Protein AF-A0AAV7EEF0-F1 (afdb_monomer)

Mean predicted aligned error: 21.34 Å

Secondary structure (DSSP, 8-state):
-------------------HHHHHHHHHHHHHHHHHHHHHHHHHHHHHHHHHHHHHT-TTSSSTTT----TTTTTTTSSPPPS--S-----GGG-HHHHHHHGGG------------PPPTT--TT----SGGGGTT----TTS-S---TTSTTSPPS-TT---PPP-B-TTS-B-THHHHTTTS-TTS----SGGGTSPP-----TTHHHHHHHHHHHHHHHHHHHHHHHHHHHHHHHS-S-SPPPPPPP--EEE--SS--TTSGGG-S-EEE-

Structure (mmCIF, N/CA/C/O backbone):
data_AF-A0AAV7EEF0-F1
#
_entry.id   AF-A0AAV7EEF0-F1
#
loop_
_atom_site.group_PDB
_atom_site.id
_atom_site.type_symbol
_atom_site.label_atom_id
_atom_site.label_alt_id
_atom_site.label_comp_id
_atom_site.label_asym_id
_atom_site.label_entity_id
_atom_site.label_seq_id
_atom_site.pdbx_PDB_ins_code
_atom_site.Cartn_x
_atom_site.Cartn_y
_atom_site.Cartn_z
_atom_site.occupancy
_atom_site.B_iso_or_equiv
_atom_site.auth_seq_id
_atom_site.auth_comp_id
_atom_site.auth_asym_id
_atom_site.auth_atom_id
_atom_site.pdbx_PDB_model_num
ATOM 1 N N . MET A 1 1 ? -21.146 -67.879 18.584 1.00 39.66 1 MET A N 1
ATOM 2 C CA . MET A 1 1 ? -20.006 -67.564 19.486 1.00 39.66 1 MET A CA 1
ATOM 3 C C . MET A 1 1 ? -19.554 -66.137 19.203 1.00 39.66 1 MET A C 1
ATOM 5 O O . MET A 1 1 ? -19.565 -65.788 18.040 1.00 39.66 1 MET A O 1
ATOM 9 N N . ARG A 1 2 ? -19.101 -65.262 20.102 1.00 41.44 2 ARG A N 1
ATOM 10 C CA . ARG A 1 2 ? -19.202 -65.019 21.554 1.00 41.44 2 ARG A CA 1
ATOM 11 C C . ARG A 1 2 ? -18.462 -63.675 21.744 1.00 41.44 2 ARG A C 1
ATOM 13 O O . ARG A 1 2 ? -17.377 -63.532 21.198 1.00 41.44 2 ARG A O 1
ATOM 20 N N . GLY A 1 3 ? -19.007 -62.759 22.547 1.00 38.31 3 GLY A N 1
ATOM 21 C CA . GLY A 1 3 ? -18.322 -61.549 23.045 1.00 38.31 3 GLY A CA 1
ATOM 22 C C . GLY A 1 3 ? -18.774 -60.262 22.339 1.00 38.31 3 GLY A C 1
ATOM 23 O O . GLY A 1 3 ? -18.683 -60.177 21.129 1.00 38.31 3 GLY A O 1
ATOM 24 N N . GLY A 1 4 ? -19.311 -59.219 22.974 1.00 45.06 4 GLY A N 1
ATOM 25 C CA . GLY A 1 4 ? -19.383 -58.869 24.389 1.00 45.06 4 GLY A CA 1
ATOM 26 C C . GLY A 1 4 ? -18.512 -57.647 24.695 1.00 45.06 4 GLY A C 1
ATOM 27 O O . GLY A 1 4 ? -17.323 -57.808 24.930 1.00 45.06 4 GLY A O 1
ATOM 28 N N . GLY A 1 5 ? -19.126 -56.461 24.801 1.00 44.09 5 GLY A N 1
ATOM 29 C CA . GLY A 1 5 ? -18.723 -55.480 25.816 1.00 44.09 5 GLY A CA 1
ATOM 30 C C . GLY A 1 5 ? -18.261 -54.079 25.385 1.00 44.09 5 GLY A C 1
ATOM 31 O O . GLY A 1 5 ? -17.133 -53.891 24.954 1.00 44.09 5 GLY A O 1
ATOM 32 N N . ARG A 1 6 ? -19.091 -53.108 25.800 1.00 40.62 6 ARG A N 1
ATOM 33 C CA . ARG A 1 6 ? -18.754 -51.847 26.501 1.00 40.62 6 ARG A CA 1
ATOM 34 C C . ARG A 1 6 ? -18.335 -50.626 25.675 1.00 40.62 6 ARG A C 1
ATOM 36 O O . ARG A 1 6 ? -17.228 -50.513 25.167 1.00 40.62 6 ARG A O 1
ATOM 43 N N . GLY A 1 7 ? -19.226 -49.634 25.714 1.00 50.44 7 GLY A N 1
ATOM 44 C CA . GLY A 1 7 ? -18.934 -48.249 25.379 1.00 50.44 7 GLY A CA 1
ATOM 45 C C . GLY A 1 7 ? -17.961 -47.570 26.351 1.00 50.44 7 GLY A C 1
ATOM 46 O O . GLY A 1 7 ? -17.830 -47.939 27.518 1.00 50.44 7 GLY A O 1
ATOM 47 N N . ARG A 1 8 ? -17.305 -46.535 25.829 1.00 44.94 8 ARG A N 1
ATOM 48 C CA . ARG A 1 8 ? -16.575 -45.468 26.528 1.00 44.94 8 ARG A CA 1
ATOM 49 C C . ARG A 1 8 ? -16.895 -44.206 25.715 1.00 44.94 8 ARG A C 1
ATOM 51 O O . ARG A 1 8 ? -16.704 -44.212 24.509 1.00 44.94 8 ARG A O 1
ATOM 58 N N . GLY A 1 9 ? -17.551 -43.173 26.231 1.00 41.12 9 GLY A N 1
ATOM 59 C CA . GLY A 1 9 ? -17.256 -42.476 27.476 1.00 41.12 9 GLY A CA 1
ATOM 60 C C . GLY A 1 9 ? -16.484 -41.208 27.110 1.00 41.12 9 GLY A C 1
ATOM 61 O O . GLY A 1 9 ? -15.281 -41.269 26.889 1.00 41.12 9 GLY A O 1
ATOM 62 N N . ARG A 1 10 ? -17.206 -40.088 26.977 1.00 43.84 10 ARG A N 1
ATOM 63 C CA . ARG A 1 10 ? -16.681 -38.743 26.699 1.00 43.84 10 ARG A CA 1
ATOM 64 C C . ARG A 1 10 ? -15.613 -38.366 27.734 1.00 43.84 10 ARG A C 1
ATOM 66 O O . ARG A 1 10 ? -15.918 -38.282 28.920 1.00 43.84 10 ARG A O 1
ATOM 73 N N . GLY A 1 11 ? -14.392 -38.097 27.276 1.00 38.81 11 GLY A N 1
ATOM 74 C CA . GLY A 1 11 ? -13.338 -37.480 28.078 1.00 38.81 11 GLY A CA 1
ATOM 75 C C . GLY A 1 11 ? -13.619 -35.992 28.264 1.00 38.81 11 GLY A C 1
ATOM 76 O O . GLY A 1 11 ? -13.295 -35.177 27.406 1.00 38.81 11 GLY A O 1
ATOM 77 N N . ARG A 1 12 ? -14.261 -35.656 29.381 1.00 41.72 12 ARG A N 1
ATOM 78 C CA . ARG A 1 12 ? -14.294 -34.315 29.967 1.00 41.72 12 ARG A CA 1
ATOM 79 C C . ARG A 1 12 ? -12.870 -34.001 30.441 1.00 41.72 12 ARG A C 1
ATOM 81 O O . ARG A 1 12 ? -12.304 -34.797 31.184 1.00 41.72 12 ARG A O 1
ATOM 88 N N . ALA A 1 13 ? -12.283 -32.889 30.001 1.00 44.75 13 ALA A N 1
ATOM 89 C CA . ALA A 1 13 ? -11.038 -32.389 30.578 1.00 44.75 13 ALA A CA 1
ATOM 90 C C . ALA A 1 13 ? -11.326 -31.959 32.025 1.00 44.75 13 ALA A C 1
ATOM 92 O O . ALA A 1 13 ? -11.889 -30.894 32.273 1.00 44.75 13 ALA A O 1
ATOM 93 N N . GLU A 1 14 ? -11.033 -32.851 32.966 1.00 48.75 14 GLU A N 1
ATOM 94 C CA . GLU A 1 14 ? -11.004 -32.551 34.393 1.00 48.75 14 GLU A CA 1
ATOM 95 C C . GLU A 1 14 ? -9.880 -31.535 34.664 1.00 48.75 14 GLU A C 1
ATOM 97 O O . GLU A 1 14 ? -8.770 -31.709 34.149 1.00 48.75 14 GLU A O 1
ATOM 102 N N . PRO A 1 15 ? -10.117 -30.484 35.468 1.00 44.88 15 PRO A N 1
ATOM 103 C CA . PRO A 1 15 ? -9.041 -29.640 35.960 1.00 44.88 15 PRO A CA 1
ATOM 104 C C . PRO A 1 15 ? -8.148 -30.500 36.856 1.00 44.88 15 PRO A C 1
ATOM 106 O O . PRO A 1 15 ? -8.555 -30.929 37.938 1.00 44.88 15 PRO A O 1
ATOM 109 N N . VAL A 1 16 ? -6.934 -30.784 36.383 1.00 52.78 16 VAL A N 1
ATOM 110 C CA . VAL A 1 16 ? -5.920 -31.509 37.149 1.00 52.78 16 VAL A CA 1
ATOM 111 C C . VAL A 1 16 ? -5.741 -30.774 38.474 1.00 52.78 16 VAL A C 1
ATOM 113 O O . VAL A 1 16 ? -5.334 -29.613 38.515 1.00 52.78 16 VAL A O 1
ATOM 116 N N . ARG A 1 17 ? -6.112 -31.436 39.573 1.00 58.16 17 ARG A N 1
ATOM 117 C CA . ARG A 1 17 ? -5.871 -30.940 40.926 1.00 58.16 17 ARG A CA 1
ATOM 118 C C . ARG A 1 17 ? -4.363 -30.917 41.147 1.00 58.16 17 ARG A C 1
ATOM 120 O O . ARG A 1 17 ? -3.777 -31.917 41.544 1.00 58.16 17 ARG A O 1
ATOM 127 N N . GLU A 1 18 ? -3.743 -29.782 40.852 1.00 64.31 18 GLU A N 1
ATOM 128 C CA . GLU A 1 18 ? -2.367 -29.503 41.248 1.00 64.31 18 GLU A CA 1
ATOM 129 C C . GLU A 1 18 ? -2.239 -29.712 42.759 1.00 64.31 18 GLU A C 1
ATOM 131 O O . GLU A 1 18 ? -3.060 -29.220 43.545 1.00 64.31 18 GLU A O 1
ATOM 136 N N . SER A 1 19 ? -1.241 -30.499 43.156 1.00 74.69 19 SER A N 1
ATOM 137 C CA . SER A 1 19 ? -0.955 -30.791 44.555 1.00 74.69 19 SER A CA 1
ATOM 138 C C . SER A 1 19 ? -0.706 -29.485 45.315 1.00 74.69 19 SER A C 1
ATOM 140 O O . SER A 1 19 ? -0.129 -28.538 44.783 1.00 74.69 19 SER A O 1
ATOM 142 N N . ALA A 1 20 ? -1.114 -29.411 46.585 1.00 73.12 20 ALA A N 1
ATOM 143 C CA . ALA A 1 20 ? -0.886 -28.215 47.407 1.00 73.12 20 ALA A CA 1
ATOM 144 C C . ALA A 1 20 ? 0.597 -27.781 47.412 1.00 73.12 20 ALA A C 1
ATOM 146 O O . ALA A 1 20 ? 0.898 -26.593 47.472 1.00 73.12 20 ALA A O 1
ATOM 147 N N . LEU A 1 21 ? 1.510 -28.744 47.238 1.00 69.12 21 LEU A N 1
ATOM 148 C CA . LEU A 1 21 ? 2.944 -28.522 47.069 1.00 69.12 21 LEU A CA 1
ATOM 149 C C . LEU A 1 21 ? 3.308 -27.831 45.745 1.00 69.12 21 LEU A C 1
ATOM 151 O O . LEU A 1 21 ? 4.134 -26.928 45.761 1.00 69.12 21 LEU A O 1
ATOM 155 N N . THR A 1 22 ? 2.688 -28.179 44.611 1.00 70.12 22 THR A N 1
ATOM 156 C CA . THR A 1 22 ? 2.959 -27.497 43.324 1.00 70.12 22 THR A CA 1
ATOM 157 C C . THR A 1 22 ? 2.398 -26.078 43.299 1.00 70.12 22 THR A C 1
ATOM 159 O O . THR A 1 22 ? 3.051 -25.173 42.783 1.00 70.12 22 THR A O 1
ATOM 162 N N . ARG A 1 23 ? 1.250 -25.844 43.945 1.00 72.50 23 ARG A N 1
ATOM 163 C CA . ARG A 1 23 ? 0.704 -24.488 44.129 1.00 72.50 23 ARG A CA 1
ATOM 164 C C . ARG A 1 23 ? 1.581 -23.624 45.031 1.00 72.50 23 ARG A C 1
ATOM 166 O O . ARG A 1 23 ? 1.797 -22.457 44.724 1.00 72.50 23 ARG A O 1
ATOM 173 N N . LEU A 1 24 ? 2.115 -24.199 46.109 1.00 73.69 24 LEU A N 1
ATOM 174 C CA . LEU A 1 24 ? 3.021 -23.505 47.023 1.00 73.69 24 LEU A CA 1
ATOM 175 C C . LEU A 1 24 ? 4.357 -23.173 46.347 1.00 73.69 24 LEU A C 1
ATOM 177 O O . LEU A 1 24 ? 4.829 -22.047 46.447 1.00 73.69 24 LEU A O 1
ATOM 181 N N . VAL A 1 25 ? 4.920 -24.111 45.583 1.00 81.06 25 VAL A N 1
ATOM 182 C CA . VAL A 1 25 ? 6.153 -23.887 44.817 1.00 81.06 25 VAL A CA 1
ATOM 183 C C . VAL A 1 25 ? 5.954 -22.803 43.750 1.00 81.06 25 VAL A C 1
ATOM 185 O O . VAL A 1 25 ? 6.766 -21.884 43.666 1.00 81.06 25 VAL A O 1
ATOM 188 N N . ASN A 1 26 ? 4.849 -22.824 42.999 1.00 74.38 26 ASN A N 1
ATOM 189 C CA . ASN A 1 26 ? 4.546 -21.779 42.011 1.00 74.38 26 ASN A CA 1
ATOM 190 C C . ASN A 1 26 ? 4.278 -20.406 42.651 1.00 74.38 26 ASN A C 1
ATOM 192 O O . ASN A 1 26 ? 4.662 -19.387 42.079 1.00 74.38 26 ASN A O 1
ATOM 196 N N . ALA A 1 27 ? 3.677 -20.357 43.843 1.00 77.44 27 ALA A N 1
ATOM 197 C CA . ALA A 1 27 ? 3.496 -19.114 44.592 1.00 77.44 27 ALA A CA 1
ATOM 198 C C . ALA A 1 27 ? 4.835 -18.532 45.075 1.00 77.44 27 ALA A C 1
ATOM 200 O O . ALA A 1 27 ? 5.044 -17.325 44.981 1.00 77.44 27 ALA A O 1
ATOM 201 N N . VAL A 1 28 ? 5.768 -19.381 45.519 1.00 77.06 28 VAL A N 1
ATOM 202 C CA . VAL A 1 28 ? 7.129 -18.960 45.892 1.00 77.06 28 VAL A CA 1
ATOM 203 C C . VAL A 1 28 ? 7.900 -18.460 44.667 1.00 77.06 28 VAL A C 1
ATOM 205 O O . VAL A 1 28 ? 8.497 -17.390 44.730 1.00 77.06 28 VAL A O 1
ATOM 208 N N . PHE A 1 29 ? 7.832 -19.156 43.526 1.00 74.44 29 PHE A N 1
ATOM 209 C CA . PHE A 1 29 ? 8.437 -18.671 42.278 1.00 74.44 29 PHE A CA 1
ATOM 210 C C . PHE A 1 29 ? 7.824 -17.349 41.799 1.00 74.44 29 PHE A C 1
ATOM 212 O O . PHE A 1 29 ? 8.555 -16.471 41.343 1.00 74.44 29 PHE A O 1
ATOM 219 N N . GLY A 1 30 ? 6.507 -17.177 41.936 1.00 72.69 30 GLY A N 1
ATOM 220 C CA . GLY A 1 30 ? 5.818 -15.922 41.637 1.00 72.69 30 GLY A CA 1
ATOM 221 C C . GLY A 1 30 ? 6.249 -14.780 42.558 1.00 72.69 30 GLY A C 1
ATOM 222 O O . GLY A 1 30 ? 6.484 -13.676 42.082 1.00 72.69 30 GLY A O 1
ATOM 223 N N . PHE A 1 31 ? 6.426 -15.054 43.852 1.00 72.56 31 PHE A N 1
ATOM 224 C CA . PHE A 1 31 ? 6.911 -14.080 44.830 1.00 72.56 31 PHE A CA 1
ATOM 225 C C . PHE A 1 31 ? 8.367 -13.674 44.571 1.00 72.56 31 PHE A C 1
ATOM 227 O O . PHE A 1 31 ? 8.680 -12.489 44.590 1.00 72.56 31 PHE A O 1
ATOM 234 N N . VAL A 1 32 ? 9.242 -14.630 44.244 1.00 74.25 32 VAL A N 1
ATOM 235 C CA . VAL A 1 32 ? 10.638 -14.348 43.865 1.00 74.25 32 VAL A CA 1
ATOM 236 C C . VAL A 1 32 ? 10.698 -13.532 42.573 1.00 74.25 32 VAL A C 1
ATOM 238 O O . VAL A 1 32 ? 11.438 -12.558 42.513 1.00 74.25 32 VAL A O 1
ATOM 241 N N . ARG A 1 33 ? 9.875 -13.859 41.565 1.00 69.75 33 ARG A N 1
ATOM 242 C CA . ARG A 1 33 ? 9.774 -13.078 40.318 1.00 69.75 33 ARG A CA 1
ATOM 243 C C . ARG A 1 33 ? 9.211 -11.672 40.529 1.00 69.75 33 ARG A C 1
ATOM 245 O O . ARG A 1 33 ? 9.651 -10.747 39.852 1.00 69.75 33 ARG A O 1
ATOM 252 N N . LEU A 1 34 ? 8.243 -11.505 41.430 1.00 73.25 34 LEU A N 1
ATOM 253 C CA . LEU A 1 34 ? 7.675 -10.198 41.766 1.00 73.25 34 LEU A CA 1
ATOM 254 C C . LEU A 1 34 ? 8.701 -9.340 42.521 1.00 73.25 34 LEU A C 1
ATOM 256 O O . LEU A 1 34 ? 8.903 -8.183 42.166 1.00 73.25 34 LEU A O 1
ATOM 260 N N . ALA A 1 35 ? 9.403 -9.933 43.490 1.00 77.25 35 ALA A N 1
ATOM 261 C CA . ALA A 1 35 ? 10.474 -9.276 44.233 1.00 77.25 35 ALA A CA 1
ATOM 262 C C . ALA A 1 35 ? 11.669 -8.915 43.331 1.00 77.25 35 ALA A C 1
ATOM 264 O O . ALA A 1 35 ? 12.232 -7.831 43.459 1.00 77.25 35 ALA A O 1
ATOM 265 N N . GLU A 1 36 ? 12.029 -9.777 42.376 1.00 77.12 36 GLU A N 1
ATOM 266 C CA . GLU A 1 36 ? 13.046 -9.485 41.359 1.00 77.12 36 GLU A CA 1
ATOM 267 C C . GLU A 1 36 ? 12.630 -8.292 40.485 1.00 77.12 36 GLU A C 1
ATOM 269 O O . GLU A 1 36 ? 13.421 -7.375 40.269 1.00 77.12 36 GLU A O 1
ATOM 274 N N . PHE A 1 37 ? 11.372 -8.259 40.032 1.00 77.56 37 PHE A N 1
ATOM 275 C CA . PHE A 1 37 ? 10.845 -7.147 39.241 1.00 77.56 37 PHE A CA 1
ATOM 276 C C . PHE A 1 37 ? 10.813 -5.831 40.031 1.00 77.56 37 PHE A C 1
ATOM 278 O O . PHE A 1 37 ? 11.145 -4.785 39.481 1.00 77.56 37 PHE A O 1
ATOM 285 N N . GLU A 1 38 ? 10.471 -5.868 41.319 1.00 81.06 38 GLU A N 1
ATOM 286 C CA . GLU A 1 38 ? 10.422 -4.683 42.182 1.00 81.06 38 GLU A CA 1
ATOM 287 C C . GLU A 1 38 ? 11.820 -4.118 42.483 1.00 81.06 38 GLU A C 1
ATOM 289 O O . GLU A 1 38 ? 12.028 -2.904 42.421 1.00 81.06 38 GLU A O 1
ATOM 294 N N . ILE A 1 39 ? 12.815 -4.988 42.691 1.00 82.69 39 ILE A N 1
ATOM 295 C CA . ILE A 1 39 ? 14.222 -4.585 42.834 1.00 82.69 39 ILE A CA 1
ATOM 296 C C . ILE A 1 39 ? 14.756 -3.990 41.523 1.00 82.69 39 ILE A C 1
ATOM 298 O O . ILE A 1 39 ? 15.409 -2.945 41.546 1.00 82.69 39 ILE A O 1
ATOM 302 N N . LEU A 1 40 ? 14.459 -4.604 40.372 1.00 84.25 40 LEU A N 1
ATOM 303 C CA . LEU A 1 40 ? 14.849 -4.074 39.060 1.00 84.25 40 LEU A CA 1
ATOM 304 C C . LEU A 1 40 ? 14.166 -2.734 38.757 1.00 84.25 40 LEU A C 1
ATOM 306 O O . LEU A 1 40 ? 14.802 -1.834 38.210 1.00 84.25 40 LEU A O 1
ATOM 310 N N . PHE A 1 41 ? 12.901 -2.570 39.147 1.00 80.88 41 PHE A N 1
ATOM 311 C CA . PHE A 1 41 ? 12.155 -1.322 38.992 1.00 80.88 41 PHE A CA 1
ATOM 312 C C . PHE A 1 41 ? 12.729 -0.196 39.869 1.00 80.88 41 PHE A C 1
ATOM 314 O O . PHE A 1 41 ? 12.920 0.924 39.392 1.00 80.88 41 PHE A O 1
ATOM 321 N N . GLY A 1 42 ? 13.091 -0.497 41.120 1.00 86.12 42 GLY A N 1
ATOM 322 C CA . GLY A 1 42 ? 13.780 0.445 42.007 1.00 86.12 42 GLY A CA 1
ATOM 323 C C . GLY A 1 42 ? 15.178 0.826 41.508 1.00 86.12 42 GLY A C 1
ATOM 324 O O . GLY A 1 42 ? 15.537 2.004 41.509 1.00 86.12 42 GLY A O 1
ATOM 325 N N . LEU A 1 43 ? 15.953 -0.144 41.012 1.00 87.75 43 LEU A N 1
ATOM 326 C CA . LEU A 1 43 ? 17.279 0.095 40.434 1.00 87.75 43 LEU A CA 1
ATOM 327 C C . LEU A 1 43 ? 17.190 0.934 39.152 1.00 87.75 43 LEU A C 1
ATOM 329 O O . LEU A 1 43 ? 17.983 1.856 38.970 1.00 87.75 43 LEU A O 1
ATOM 333 N N . PHE A 1 44 ? 16.196 0.675 38.299 1.00 90.75 44 PHE A N 1
ATOM 334 C CA . PHE A 1 44 ? 15.912 1.491 37.120 1.00 90.75 44 PHE A CA 1
ATOM 335 C C . PHE A 1 44 ? 15.600 2.943 37.497 1.00 90.75 44 PHE A C 1
ATOM 337 O O . PHE A 1 44 ? 16.182 3.857 36.914 1.00 90.75 44 PHE A O 1
ATOM 344 N N . LEU A 1 45 ? 14.746 3.169 38.502 1.00 88.25 45 LEU A N 1
ATOM 345 C CA . LEU A 1 45 ? 14.455 4.518 38.994 1.00 88.25 45 LEU A CA 1
ATOM 346 C C . LEU A 1 45 ? 15.685 5.199 39.602 1.00 88.25 45 LEU A C 1
ATOM 348 O O . LEU A 1 45 ? 15.864 6.397 39.405 1.00 88.25 45 LEU A O 1
ATOM 352 N N . LEU A 1 46 ? 16.562 4.461 40.286 1.00 89.69 46 LEU A N 1
A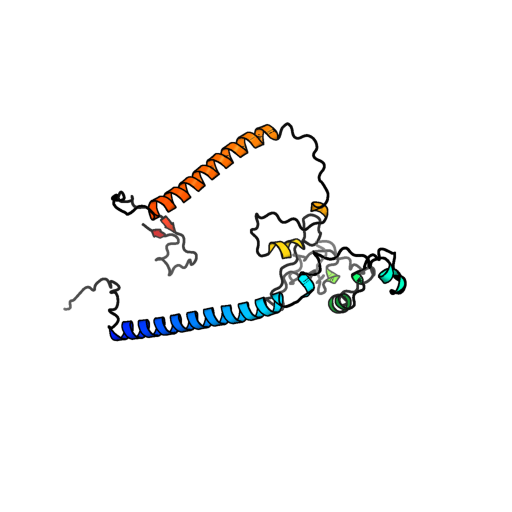TOM 353 C CA . LEU A 1 46 ? 17.803 5.002 40.844 1.00 89.69 46 LEU A CA 1
ATOM 354 C C . LEU A 1 46 ? 18.802 5.399 39.745 1.00 89.69 46 LEU A C 1
ATOM 356 O O . LEU A 1 46 ? 19.395 6.475 39.817 1.00 89.69 46 LEU A O 1
ATOM 360 N N . VAL A 1 47 ? 18.951 4.579 38.701 1.00 90.19 47 VAL A N 1
ATOM 361 C CA . VAL A 1 47 ? 19.772 4.905 37.522 1.00 90.19 47 VAL A CA 1
ATOM 362 C C . VAL A 1 47 ? 19.177 6.091 36.760 1.00 90.19 47 VAL A C 1
ATOM 364 O O . VAL A 1 47 ? 19.902 7.026 36.425 1.00 90.19 47 VAL A O 1
ATOM 367 N N . ALA A 1 48 ? 17.860 6.107 36.548 1.00 89.56 48 ALA A N 1
ATOM 368 C CA . ALA A 1 48 ? 17.163 7.230 35.928 1.00 89.56 48 ALA A CA 1
ATOM 369 C C . ALA A 1 48 ? 17.327 8.518 36.749 1.00 89.56 48 ALA A C 1
ATOM 371 O O . ALA A 1 48 ? 17.599 9.571 36.180 1.00 89.56 48 ALA A O 1
ATOM 372 N N . PHE A 1 49 ? 17.246 8.439 38.080 1.00 89.06 49 PHE A N 1
ATOM 373 C CA . PHE A 1 49 ? 17.484 9.567 38.978 1.00 89.06 49 PHE A CA 1
ATOM 374 C C . PHE A 1 49 ? 18.935 10.053 38.924 1.00 89.06 49 PHE A C 1
ATOM 376 O O . PHE A 1 49 ? 19.162 11.258 38.914 1.00 89.06 49 PHE A O 1
ATOM 383 N N . LEU A 1 50 ? 19.923 9.157 38.843 1.00 85.19 50 LEU A N 1
ATOM 384 C CA . LEU A 1 50 ? 21.326 9.541 38.667 1.00 85.19 50 LEU A CA 1
ATOM 385 C C . LEU A 1 50 ? 21.562 10.250 37.330 1.00 85.19 50 LEU A C 1
ATOM 387 O O . LEU A 1 50 ? 22.213 11.289 37.324 1.00 85.19 50 LEU A O 1
ATOM 391 N N . ILE A 1 51 ? 20.985 9.750 36.233 1.00 83.69 51 ILE A N 1
ATOM 392 C CA . ILE A 1 51 ? 21.048 10.398 34.912 1.00 83.69 51 ILE A CA 1
ATOM 393 C C . ILE A 1 51 ? 20.350 11.761 34.949 1.00 83.69 51 ILE A C 1
ATOM 395 O O . ILE A 1 51 ? 20.869 12.744 34.431 1.00 83.69 51 ILE A O 1
ATOM 399 N N . PHE A 1 52 ? 19.187 11.849 35.595 1.00 77.31 52 PHE A N 1
ATOM 400 C CA . PHE A 1 52 ? 18.441 13.099 35.703 1.00 77.31 52 PHE A CA 1
ATOM 401 C C . PHE A 1 52 ? 19.170 14.119 36.581 1.00 77.31 52 PHE A C 1
ATOM 403 O O . PHE A 1 52 ? 19.217 15.301 36.246 1.00 77.31 52 PHE A O 1
ATOM 410 N N . LYS A 1 53 ? 19.796 13.668 37.673 1.00 77.06 53 LYS A N 1
ATOM 411 C CA . LYS A 1 53 ? 20.648 14.490 38.536 1.00 77.06 53 LYS A CA 1
ATOM 412 C C . LYS A 1 53 ? 21.904 14.956 37.797 1.00 77.06 53 LYS A C 1
ATOM 414 O O . LYS A 1 53 ? 22.267 16.111 37.954 1.00 77.06 53 LYS A O 1
ATOM 419 N N . ASP A 1 54 ? 22.506 14.107 36.961 1.00 74.69 54 ASP A N 1
ATOM 420 C CA . ASP A 1 54 ? 23.650 14.450 36.097 1.00 74.69 54 ASP A CA 1
ATOM 421 C C . ASP A 1 54 ? 23.277 15.451 34.985 1.00 74.69 54 ASP A C 1
ATOM 423 O O . ASP A 1 54 ? 24.048 16.357 34.667 1.00 74.69 54 ASP A O 1
ATOM 427 N N . LEU A 1 55 ? 22.062 15.359 34.431 1.00 68.62 55 LEU A N 1
ATOM 428 C CA . LEU A 1 55 ? 21.535 16.337 33.471 1.00 68.62 55 LEU A CA 1
ATOM 429 C C . LEU A 1 55 ? 21.186 17.678 34.131 1.00 68.62 55 LEU A C 1
ATOM 431 O O . LEU A 1 55 ? 21.457 18.730 33.556 1.00 68.62 55 LEU A O 1
ATOM 435 N N . THR A 1 56 ? 20.593 17.651 35.327 1.00 61.78 56 THR A N 1
ATOM 436 C CA . THR A 1 56 ? 20.131 18.858 36.040 1.00 61.78 56 THR A CA 1
ATOM 437 C C . THR A 1 56 ? 21.230 19.569 36.829 1.00 61.78 56 THR A C 1
ATOM 439 O O . THR A 1 56 ? 21.091 20.758 37.103 1.00 61.78 56 THR A O 1
ATOM 442 N N . SER A 1 57 ? 22.353 18.910 37.142 1.00 63.91 57 SER A N 1
ATOM 443 C CA . SER A 1 57 ? 23.525 19.564 37.745 1.00 63.91 57 SER A CA 1
ATOM 444 C C . SER A 1 57 ? 24.372 20.365 36.754 1.00 63.91 57 SER A C 1
ATOM 446 O O . SER A 1 57 ? 25.322 21.023 37.175 1.00 63.91 57 SER A O 1
ATOM 448 N N . ARG A 1 58 ? 24.062 20.329 35.448 1.00 62.41 58 ARG A N 1
ATOM 449 C CA . ARG A 1 58 ? 24.766 21.127 34.434 1.00 62.41 58 ARG A CA 1
ATOM 450 C C . ARG A 1 58 ? 24.342 22.600 34.558 1.00 62.41 58 ARG A C 1
ATOM 452 O O . ARG A 1 58 ? 23.190 22.921 34.265 1.00 62.41 58 ARG A O 1
ATOM 459 N N . PRO A 1 59 ? 25.243 23.521 34.953 1.00 58.97 59 PRO A N 1
ATOM 460 C CA . PRO A 1 59 ? 24.901 24.919 35.243 1.00 58.97 59 PRO A CA 1
ATOM 461 C C . PRO A 1 59 ? 24.578 25.769 33.997 1.00 58.97 59 PRO A C 1
ATOM 463 O O . PRO A 1 59 ? 24.338 26.971 34.124 1.00 58.97 59 PRO A O 1
ATOM 466 N N . GLU A 1 60 ? 24.559 25.181 32.799 1.00 57.94 60 GLU A N 1
ATOM 467 C CA . GLU A 1 60 ? 24.387 25.901 31.529 1.00 57.94 60 GLU A CA 1
ATOM 468 C C . GLU A 1 60 ? 22.935 26.307 31.217 1.00 57.94 60 GLU A C 1
ATOM 470 O O . GLU A 1 60 ? 22.722 27.187 30.387 1.00 57.94 60 GLU A O 1
ATOM 475 N N . TYR A 1 61 ? 21.924 25.775 31.914 1.00 54.34 61 TYR A N 1
ATOM 476 C CA . TYR A 1 61 ? 20.516 26.101 31.617 1.00 54.34 61 TYR A CA 1
ATOM 477 C C . TYR A 1 61 ? 19.943 27.292 32.404 1.00 54.34 61 TYR A C 1
ATOM 479 O O . TYR A 1 61 ? 18.954 27.884 31.979 1.00 54.34 61 TYR A O 1
ATOM 487 N N . ASN A 1 62 ? 20.583 27.720 33.499 1.00 54.53 62 ASN A N 1
ATOM 488 C CA . ASN A 1 62 ? 20.126 28.881 34.284 1.00 54.53 62 ASN A CA 1
ATOM 489 C C . ASN A 1 62 ? 20.637 30.228 33.744 1.00 54.53 62 ASN A C 1
ATOM 491 O O . ASN A 1 62 ? 20.199 31.287 34.194 1.00 54.53 62 ASN A O 1
ATOM 495 N N . GLN A 1 63 ? 21.557 30.217 32.777 1.00 55.28 63 GLN A N 1
ATOM 496 C CA . GLN A 1 63 ? 22.199 31.437 32.274 1.00 55.28 63 GLN A CA 1
ATOM 497 C C . GLN A 1 63 ? 21.477 32.067 31.074 1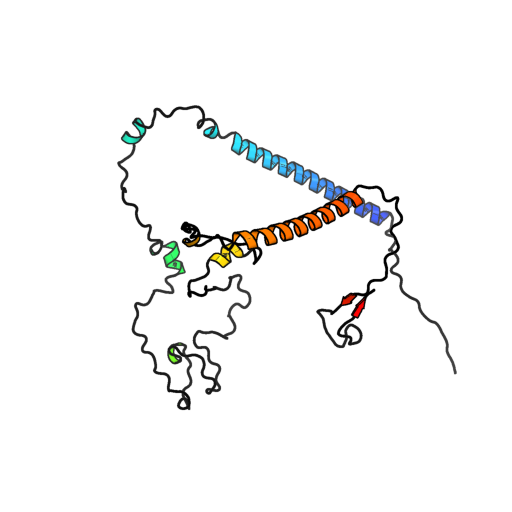.00 55.28 63 GLN A C 1
ATOM 499 O O . GLN A 1 63 ? 21.770 33.206 30.718 1.00 55.28 63 GLN A O 1
ATOM 504 N N . ILE A 1 64 ? 20.498 31.375 30.487 1.00 54.34 64 ILE A N 1
ATOM 505 C CA . ILE A 1 64 ? 19.789 31.837 29.284 1.00 54.34 64 ILE A CA 1
ATOM 506 C C . ILE A 1 64 ? 18.646 32.816 29.613 1.00 54.34 64 ILE A C 1
ATOM 508 O O . ILE A 1 64 ? 18.248 33.600 28.757 1.00 54.34 64 ILE A O 1
ATOM 512 N N . LEU A 1 65 ? 18.151 32.845 30.858 1.00 54.00 65 LEU A N 1
ATOM 513 C CA . LEU A 1 65 ? 16.983 33.659 31.238 1.00 54.00 65 LEU A CA 1
ATOM 514 C C . LEU A 1 65 ? 17.295 34.908 32.083 1.00 54.00 65 LEU A C 1
ATOM 516 O O . LEU A 1 65 ? 16.385 35.692 32.335 1.00 54.00 65 LEU A O 1
ATOM 520 N N . VAL A 1 66 ? 18.549 35.135 32.507 1.00 53.47 66 VAL A N 1
ATOM 521 C CA . VAL A 1 66 ? 18.885 36.254 33.425 1.00 53.47 66 VAL A CA 1
ATOM 522 C C . VAL A 1 66 ? 19.917 37.247 32.866 1.00 53.47 66 VAL A C 1
ATOM 524 O O . VAL A 1 66 ? 19.996 38.376 33.349 1.00 53.47 66 VAL A O 1
ATOM 527 N N . LYS A 1 67 ? 20.683 36.919 31.815 1.00 46.53 67 LYS A N 1
ATOM 528 C CA . LYS A 1 67 ? 21.730 37.825 31.304 1.00 46.53 67 LYS A CA 1
ATOM 529 C C . LYS A 1 67 ? 21.357 38.464 29.964 1.00 46.53 67 LYS A C 1
ATOM 531 O O . LYS A 1 67 ? 21.416 37.839 28.912 1.00 46.53 67 LYS A O 1
ATOM 536 N N . LYS A 1 68 ? 21.031 39.761 30.005 1.00 46.72 68 LYS A N 1
ATOM 537 C CA . LYS A 1 68 ? 20.965 40.639 28.824 1.00 46.72 68 LYS A CA 1
ATOM 538 C C . LYS A 1 68 ? 22.341 40.641 28.127 1.00 46.72 68 LYS A C 1
ATOM 540 O O . LYS A 1 68 ? 23.323 40.982 28.793 1.00 46.72 68 LYS A O 1
ATOM 545 N N . PRO A 1 69 ? 22.454 40.289 26.833 1.00 49.16 69 PRO A N 1
ATOM 546 C CA . PRO A 1 69 ? 23.750 40.127 26.182 1.00 49.16 69 PRO A CA 1
ATOM 547 C C . PRO A 1 69 ? 24.358 41.501 25.875 1.00 49.16 69 PRO A C 1
ATOM 549 O O . PRO A 1 69 ? 23.948 42.179 24.936 1.00 49.16 69 PRO A O 1
ATOM 552 N N . ARG A 1 70 ? 25.338 41.927 26.679 1.00 48.66 70 ARG A N 1
ATOM 553 C CA . ARG A 1 70 ? 26.215 43.070 26.360 1.00 48.66 70 ARG A CA 1
ATOM 554 C C . ARG A 1 70 ? 27.424 42.672 25.499 1.00 48.66 70 ARG A C 1
ATOM 556 O O . ARG A 1 70 ? 28.152 43.548 25.051 1.00 48.66 70 ARG A O 1
ATOM 563 N N . ASP A 1 71 ? 27.583 41.388 25.182 1.00 51.16 71 ASP A N 1
ATOM 564 C CA . ASP A 1 71 ? 28.845 40.855 24.645 1.00 51.16 71 ASP A CA 1
ATOM 565 C C . ASP A 1 71 ? 28.853 40.668 23.112 1.00 51.16 71 ASP A C 1
ATOM 567 O O . ASP A 1 71 ? 29.851 40.241 22.534 1.00 51.16 71 ASP A O 1
ATOM 571 N N . VAL A 1 72 ? 27.772 41.047 22.415 1.00 54.72 72 VAL A N 1
ATOM 572 C CA . VAL A 1 72 ? 27.672 40.944 20.941 1.00 54.72 72 VAL A CA 1
ATOM 573 C C . VAL A 1 72 ? 28.579 41.922 20.183 1.00 54.72 72 VAL A C 1
ATOM 575 O O . VAL A 1 72 ? 28.778 41.751 18.983 1.00 54.72 72 VAL A O 1
ATOM 578 N N . ALA A 1 73 ? 29.132 42.930 20.866 1.00 52.19 73 ALA A N 1
ATOM 579 C CA . ALA A 1 73 ? 30.088 43.869 20.280 1.00 52.19 73 ALA A CA 1
ATOM 580 C C . ALA A 1 73 ? 31.536 43.344 20.341 1.00 52.19 73 ALA A C 1
ATOM 582 O O . ALA A 1 73 ? 32.266 43.490 19.371 1.00 52.19 73 ALA A O 1
ATOM 583 N N . ALA A 1 74 ? 31.937 42.665 21.422 1.00 56.25 74 ALA A N 1
ATOM 584 C CA . ALA A 1 74 ? 33.319 42.200 21.602 1.00 56.25 74 ALA A CA 1
ATOM 585 C C . ALA A 1 74 ? 33.627 40.876 20.871 1.00 56.25 74 ALA A C 1
ATOM 587 O O . ALA A 1 74 ? 34.761 40.631 20.470 1.00 56.25 74 ALA A O 1
ATOM 588 N N . LEU A 1 75 ? 32.619 40.020 20.656 1.00 52.62 75 LEU A N 1
ATOM 589 C CA . LEU A 1 75 ? 32.785 38.730 19.966 1.00 52.62 75 LEU A CA 1
ATOM 590 C C . LEU A 1 75 ? 32.962 38.852 18.446 1.00 52.62 75 LEU A C 1
ATOM 592 O O . LEU A 1 75 ? 33.466 37.921 17.821 1.00 52.62 75 LEU A O 1
ATOM 596 N N . LYS A 1 76 ? 32.568 39.982 17.846 1.00 56.56 76 LYS A N 1
ATOM 597 C CA . LYS A 1 76 ? 32.802 40.237 16.417 1.00 56.56 76 LYS A CA 1
ATOM 598 C C . LYS A 1 76 ? 34.250 40.613 16.103 1.00 56.56 76 LYS A C 1
ATOM 600 O O . LYS A 1 76 ? 34.693 40.327 14.997 1.00 56.56 76 LYS A O 1
ATOM 605 N N . ASP A 1 77 ? 34.978 41.155 17.078 1.00 59.53 77 ASP A N 1
ATOM 606 C CA . ASP A 1 77 ? 36.373 41.583 16.910 1.00 59.53 77 ASP A CA 1
ATOM 607 C C . ASP A 1 77 ? 37.394 40.482 17.256 1.00 59.53 77 ASP A C 1
ATOM 609 O O . ASP A 1 77 ? 38.570 40.598 16.921 1.00 59.53 77 ASP A O 1
ATOM 613 N N . LEU A 1 78 ? 36.955 39.387 17.892 1.00 64.56 78 LEU A N 1
ATOM 614 C CA . LEU A 1 78 ? 37.803 38.245 18.272 1.00 64.56 78 LEU A CA 1
ATOM 615 C C . LEU A 1 78 ? 37.711 37.042 17.320 1.00 64.56 78 LEU A C 1
ATOM 617 O O . LEU A 1 78 ? 38.456 36.076 17.488 1.00 64.56 78 LEU A O 1
ATOM 621 N N . LEU A 1 79 ? 36.817 37.071 16.330 1.00 65.19 79 LEU A N 1
ATOM 622 C CA . LEU A 1 79 ? 36.663 35.985 15.363 1.00 65.19 79 LEU A CA 1
ATOM 623 C C . LEU A 1 79 ? 37.231 36.406 14.000 1.00 65.19 79 LEU A C 1
ATOM 625 O O . LEU A 1 79 ? 36.927 37.503 13.530 1.00 65.19 79 LEU A O 1
ATOM 629 N N . PRO A 1 80 ? 38.032 35.556 13.326 1.00 65.12 80 PRO A N 1
ATOM 630 C CA . PRO A 1 80 ? 38.457 35.846 11.964 1.00 65.12 80 PRO A CA 1
ATOM 631 C C . PRO A 1 80 ? 37.223 35.990 11.067 1.00 65.12 80 PRO A C 1
ATOM 633 O O . PRO A 1 80 ? 36.272 35.214 11.184 1.00 65.12 80 PRO A O 1
ATOM 636 N N . VAL A 1 81 ? 37.249 36.986 10.175 1.00 62.03 81 VAL A N 1
ATOM 637 C CA . VAL A 1 81 ? 36.131 37.318 9.279 1.00 62.03 81 VAL A CA 1
ATOM 638 C C . VAL A 1 81 ? 35.597 36.041 8.609 1.00 62.03 81 VAL A C 1
ATOM 640 O O . VAL A 1 81 ? 36.391 35.287 8.030 1.00 62.03 81 VAL A O 1
ATOM 643 N N . PRO A 1 82 ? 34.279 35.768 8.686 1.00 51.97 82 PRO A N 1
ATOM 644 C CA . PRO A 1 82 ? 33.699 34.534 8.175 1.00 51.97 82 PRO A CA 1
ATOM 645 C C . PRO A 1 82 ? 33.939 34.419 6.669 1.00 51.97 82 PRO A C 1
ATOM 647 O O . PRO A 1 82 ? 33.443 35.210 5.868 1.00 51.97 82 PRO A O 1
ATOM 650 N N . LYS A 1 83 ? 34.698 33.396 6.276 1.00 54.81 83 LYS A N 1
ATOM 651 C CA . LYS A 1 83 ? 34.957 33.042 4.878 1.00 54.81 83 LYS A CA 1
ATOM 652 C C . LYS A 1 83 ? 33.786 32.244 4.299 1.00 54.81 83 LYS A C 1
ATOM 654 O O . LYS A 1 83 ? 33.974 31.088 3.957 1.00 54.81 83 LYS A O 1
ATOM 659 N N . SER A 1 84 ? 32.580 32.805 4.256 1.00 49.88 84 SER A N 1
ATOM 660 C CA . SER A 1 84 ? 31.543 32.427 3.278 1.00 49.88 84 SER A CA 1
ATOM 661 C C . SER A 1 84 ? 30.256 33.201 3.562 1.00 49.88 84 SER A C 1
ATOM 663 O O . SER A 1 84 ? 29.478 32.839 4.440 1.00 49.88 84 SER A O 1
ATOM 665 N N . THR A 1 85 ? 30.016 34.249 2.776 1.00 48.34 85 THR A N 1
ATOM 666 C CA . THR A 1 85 ? 28.683 34.845 2.578 1.00 48.34 85 THR A CA 1
ATOM 667 C C . THR A 1 85 ? 28.182 34.451 1.195 1.00 48.34 85 THR A C 1
ATOM 669 O O . THR A 1 85 ? 27.743 35.266 0.390 1.00 48.34 85 THR A O 1
ATOM 672 N N . THR A 1 86 ? 28.288 33.172 0.866 1.00 47.16 86 THR A N 1
ATOM 673 C CA . THR A 1 86 ? 27.624 32.631 -0.312 1.00 47.16 86 THR A CA 1
ATOM 674 C C . THR A 1 86 ? 26.833 31.447 0.188 1.00 47.16 86 THR A C 1
ATOM 676 O O . THR A 1 86 ? 27.400 30.559 0.818 1.00 47.16 86 THR A O 1
ATOM 679 N N . MET A 1 87 ? 25.517 31.469 -0.024 1.00 48.94 87 MET A N 1
ATOM 680 C CA . MET A 1 87 ? 24.667 30.291 0.115 1.00 48.94 87 MET A CA 1
ATOM 681 C C . MET A 1 87 ? 25.264 29.215 -0.795 1.00 48.94 87 MET A C 1
ATOM 683 O O . MET A 1 87 ? 24.955 29.155 -1.983 1.00 48.94 87 MET A O 1
ATOM 687 N N . SER A 1 88 ? 26.210 28.431 -0.282 1.00 45.84 88 SER A N 1
ATOM 688 C CA . SER A 1 88 ? 26.771 27.322 -1.023 1.00 45.84 88 SER A CA 1
ATOM 689 C C . SER A 1 88 ? 25.659 26.300 -1.080 1.00 45.84 88 SER A C 1
ATOM 691 O O . SER A 1 88 ? 25.359 25.654 -0.077 1.00 45.84 88 SER A O 1
ATOM 693 N N . PHE A 1 89 ? 25.017 26.224 -2.243 1.00 59.34 89 PHE A N 1
ATOM 694 C CA . PHE A 1 89 ? 24.305 25.046 -2.703 1.00 59.34 89 PHE A CA 1
ATOM 695 C C . PHE A 1 89 ? 25.209 23.851 -2.395 1.00 59.34 89 PHE A C 1
ATOM 697 O O . PHE A 1 89 ? 26.230 23.641 -3.053 1.00 59.34 89 PHE A O 1
ATOM 704 N N . TYR A 1 90 ? 24.924 23.183 -1.280 1.00 65.56 90 TYR A N 1
ATOM 705 C CA . TYR A 1 90 ? 25.705 22.049 -0.832 1.00 65.56 90 TYR A CA 1
ATOM 706 C C . TYR A 1 90 ? 25.378 20.937 -1.819 1.00 65.56 90 TYR A C 1
ATOM 708 O O . TYR A 1 90 ? 24.258 20.445 -1.856 1.00 65.56 90 TYR A O 1
ATOM 716 N N . ASP A 1 91 ? 26.319 20.629 -2.700 1.00 64.19 91 ASP A N 1
ATOM 717 C CA . ASP A 1 91 ? 26.148 19.629 -3.744 1.00 64.19 91 ASP A CA 1
ATOM 718 C C . ASP A 1 91 ? 26.484 18.256 -3.155 1.00 64.19 91 ASP A C 1
ATOM 720 O O . ASP A 1 91 ? 27.638 17.820 -3.142 1.00 64.19 91 ASP A O 1
ATOM 724 N N . HIS A 1 92 ? 25.456 17.591 -2.622 1.00 67.00 92 HIS A N 1
ATOM 725 C CA . HIS A 1 92 ? 25.564 16.299 -1.931 1.00 67.00 92 HIS A CA 1
ATOM 726 C C . HIS A 1 92 ? 26.136 15.193 -2.836 1.00 67.00 92 HIS A C 1
ATOM 728 O O . HIS A 1 92 ? 26.554 14.144 -2.349 1.00 67.00 92 HIS A O 1
ATOM 734 N N . SER A 1 93 ? 26.184 15.419 -4.157 1.00 64.25 93 SER A N 1
ATOM 735 C CA . SER A 1 93 ? 26.755 14.479 -5.127 1.00 64.25 93 SER A CA 1
ATOM 736 C C . SER A 1 93 ? 28.271 14.289 -4.977 1.00 64.25 93 SER A C 1
ATOM 738 O O . SER A 1 93 ? 28.833 13.329 -5.508 1.00 64.25 93 SER A O 1
ATOM 740 N N . LYS A 1 94 ? 28.953 15.179 -4.242 1.00 66.94 94 LYS A N 1
ATOM 741 C CA . LYS A 1 94 ? 30.413 15.142 -4.064 1.00 66.94 94 LYS A CA 1
ATOM 742 C C . LYS A 1 94 ? 30.882 14.525 -2.749 1.00 66.94 94 LYS A C 1
ATOM 744 O O . LYS A 1 94 ? 32.092 14.363 -2.589 1.00 66.94 94 LYS A O 1
ATOM 749 N N . ASP A 1 95 ? 29.975 14.143 -1.852 1.00 76.50 95 ASP A N 1
ATOM 750 C CA . ASP A 1 95 ? 30.341 13.528 -0.575 1.00 76.50 95 ASP A CA 1
ATOM 751 C C . ASP A 1 95 ? 31.009 12.160 -0.796 1.00 76.50 95 ASP A C 1
ATOM 753 O O . ASP A 1 95 ? 30.419 11.248 -1.380 1.00 76.50 95 ASP A O 1
ATOM 757 N N . SER A 1 96 ? 32.238 11.983 -0.292 1.00 75.25 96 SER A N 1
ATOM 758 C CA . SER A 1 96 ? 33.002 10.725 -0.409 1.00 75.25 96 SER A CA 1
ATOM 759 C C . SER A 1 96 ? 32.241 9.519 0.157 1.00 75.25 96 SER A C 1
ATOM 761 O O . SER A 1 96 ? 32.300 8.422 -0.387 1.00 75.25 96 SER A O 1
ATOM 763 N N . TRP A 1 97 ? 31.430 9.753 1.194 1.00 66.50 97 TRP A N 1
ATOM 764 C CA . TRP A 1 97 ? 30.531 8.764 1.795 1.00 66.50 97 TRP A CA 1
ATOM 765 C C . TRP A 1 97 ? 29.435 8.250 0.838 1.00 66.50 97 TRP A C 1
ATOM 767 O O . TRP A 1 97 ? 28.948 7.122 0.983 1.00 66.50 97 TRP A O 1
ATOM 777 N N . PHE A 1 98 ? 29.021 9.080 -0.125 1.00 58.66 98 PHE A N 1
ATOM 778 C CA . PHE A 1 98 ? 28.063 8.722 -1.174 1.00 58.66 98 PHE A CA 1
ATOM 779 C C . PHE A 1 98 ? 28.766 8.144 -2.402 1.00 58.66 98 PHE A C 1
ATOM 781 O O . PHE A 1 98 ? 28.275 7.176 -2.979 1.00 58.66 98 PHE A O 1
ATOM 788 N N . LYS A 1 99 ? 29.946 8.667 -2.749 1.00 61.94 99 LYS A N 1
ATOM 789 C CA . LYS A 1 99 ? 30.764 8.138 -3.843 1.00 61.94 99 LYS A CA 1
ATOM 790 C C . LYS A 1 99 ? 31.050 6.654 -3.657 1.00 61.94 99 LYS A C 1
ATOM 792 O O . LYS A 1 99 ? 30.612 5.864 -4.476 1.00 61.94 99 LYS A O 1
ATOM 797 N N . ASP A 1 100 ? 31.628 6.238 -2.538 1.00 63.88 100 ASP A N 1
ATOM 798 C CA . ASP A 1 100 ? 32.109 4.854 -2.398 1.00 63.88 100 ASP A CA 1
ATOM 799 C C . ASP A 1 100 ? 30.994 3.788 -2.379 1.00 63.88 100 ASP A C 1
ATOM 801 O O . ASP A 1 100 ? 31.257 2.599 -2.557 1.00 63.88 100 ASP A O 1
ATOM 805 N N . ARG A 1 101 ? 29.730 4.196 -2.186 1.00 63.22 101 ARG A N 1
ATOM 806 C CA . ARG A 1 101 ? 28.565 3.292 -2.190 1.00 63.22 101 ARG A CA 1
ATOM 807 C C . ARG A 1 101 ? 27.766 3.309 -3.491 1.00 63.22 101 ARG A C 1
ATOM 809 O O . ARG A 1 101 ? 27.050 2.344 -3.747 1.00 63.22 101 ARG A O 1
ATOM 816 N N . PHE A 1 102 ? 27.891 4.361 -4.302 1.00 53.97 102 PHE A N 1
ATOM 817 C CA . PHE A 1 102 ? 27.139 4.531 -5.550 1.00 53.97 102 PHE A CA 1
ATOM 818 C C . PHE A 1 102 ? 28.023 4.590 -6.813 1.00 53.97 102 PHE A C 1
ATOM 820 O O . PHE A 1 102 ? 27.494 4.417 -7.905 1.00 53.97 102 PHE A O 1
ATOM 827 N N . THR A 1 103 ? 29.354 4.714 -6.709 1.00 49.22 103 THR A N 1
ATOM 828 C CA . THR A 1 103 ? 30.296 4.731 -7.857 1.00 49.22 103 THR A CA 1
ATOM 829 C C . THR A 1 103 ? 30.516 3.373 -8.527 1.00 49.22 103 THR A C 1
ATOM 831 O O . THR A 1 103 ? 31.266 3.275 -9.493 1.00 49.22 103 THR A O 1
ATOM 834 N N . THR A 1 104 ? 29.821 2.310 -8.107 1.00 45.72 104 THR A N 1
ATOM 835 C CA . THR A 1 104 ? 29.650 1.130 -8.981 1.00 45.72 104 THR A CA 1
ATOM 836 C C . THR A 1 104 ? 28.711 1.412 -10.157 1.00 45.72 104 THR A C 1
ATOM 838 O O . THR A 1 104 ? 28.696 0.648 -11.119 1.00 45.72 104 THR A O 1
ATOM 841 N N . TYR A 1 105 ? 27.979 2.526 -10.104 1.00 50.25 105 TYR A N 1
ATOM 842 C CA . TYR A 1 105 ? 27.176 3.076 -11.185 1.00 50.25 105 TYR A CA 1
ATOM 843 C C . TYR A 1 105 ? 27.646 4.507 -11.443 1.00 50.25 105 TYR A C 1
ATOM 845 O O . TYR A 1 105 ? 26.952 5.477 -11.143 1.00 50.25 105 TYR A O 1
ATOM 853 N N . GLU A 1 106 ? 28.848 4.647 -12.001 1.00 44.56 106 GLU A N 1
ATOM 854 C CA . GLU A 1 106 ? 29.112 5.810 -12.846 1.00 44.56 106 GLU A CA 1
ATOM 855 C C . GLU A 1 106 ? 27.929 5.938 -13.823 1.00 44.56 106 GLU A C 1
ATOM 857 O O . GLU A 1 106 ? 27.556 4.935 -14.451 1.00 44.56 106 GLU A O 1
ATOM 862 N N . PRO A 1 107 ? 27.304 7.120 -13.968 1.00 45.75 107 PRO A N 1
ATOM 863 C CA . PRO A 1 107 ? 26.516 7.371 -15.148 1.00 45.75 107 PRO A CA 1
ATOM 864 C C . PRO A 1 107 ? 27.550 7.339 -16.259 1.00 45.75 107 PRO A C 1
ATOM 866 O O . PRO A 1 107 ? 28.274 8.306 -16.474 1.00 45.75 107 PRO A O 1
ATOM 869 N N . THR A 1 108 ? 27.670 6.198 -16.935 1.00 43.44 108 THR A N 1
ATOM 870 C CA . THR A 1 108 ? 28.241 6.198 -18.266 1.00 43.44 108 THR A CA 1
ATOM 871 C C . THR A 1 108 ? 27.459 7.281 -18.982 1.00 43.44 108 THR A C 1
ATOM 873 O O . THR A 1 108 ? 26.265 7.103 -19.255 1.00 43.44 108 THR A O 1
ATOM 876 N N . GLU A 1 109 ? 28.115 8.425 -19.206 1.00 45.72 109 GLU A N 1
ATOM 877 C CA . GLU A 1 109 ? 27.811 9.342 -20.290 1.00 45.72 109 GLU A CA 1
ATOM 878 C C . GLU A 1 109 ? 27.225 8.494 -21.393 1.00 45.72 109 GLU A C 1
ATOM 880 O O . GLU A 1 109 ? 27.796 7.438 -21.658 1.00 45.72 109 GLU A O 1
ATOM 885 N N . SER A 1 110 ? 26.069 8.892 -21.920 1.00 41.94 110 SER A N 1
ATOM 886 C CA . SER A 1 110 ? 2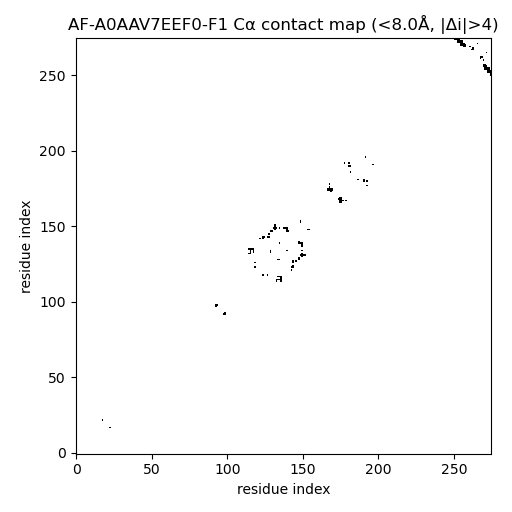5.301 8.219 -22.961 1.00 41.94 110 SER A CA 1
ATOM 887 C C . SER A 1 110 ? 26.190 7.792 -24.133 1.00 41.94 110 SER A C 1
ATOM 889 O O . SER A 1 110 ? 26.172 8.379 -25.212 1.00 41.94 110 SER A O 1
ATOM 891 N N . ALA A 1 111 ? 26.981 6.753 -23.910 1.00 43.09 111 ALA A N 1
ATOM 892 C CA . ALA A 1 111 ? 27.747 6.015 -24.858 1.00 43.09 111 ALA A CA 1
ATOM 893 C C . ALA A 1 111 ? 26.627 5.331 -25.582 1.00 43.09 111 ALA A C 1
ATOM 895 O O . ALA A 1 111 ? 25.923 4.513 -24.991 1.00 43.09 111 ALA A O 1
ATOM 896 N N . SER A 1 112 ? 26.366 5.811 -26.792 1.00 45.41 112 SER A N 1
ATOM 897 C CA . SER A 1 112 ? 25.389 5.266 -27.709 1.00 45.41 112 SER A CA 1
ATOM 898 C C . SER A 1 112 ? 25.474 3.747 -27.630 1.00 45.41 112 SER A C 1
ATOM 900 O O . SER A 1 112 ? 26.351 3.145 -28.255 1.00 45.41 112 SER A O 1
ATOM 902 N N . ILE A 1 113 ? 24.616 3.142 -26.799 1.00 54.62 113 ILE A N 1
ATOM 903 C CA . ILE A 1 113 ? 24.509 1.698 -26.685 1.00 54.62 113 ILE A CA 1
ATOM 904 C C . ILE A 1 113 ? 24.216 1.315 -28.117 1.00 54.62 113 ILE A C 1
ATOM 906 O O . ILE A 1 113 ? 23.224 1.793 -28.677 1.00 54.62 113 ILE A O 1
ATOM 910 N N . GLN A 1 114 ? 25.123 0.577 -28.756 1.00 54.84 114 GLN A N 1
ATOM 911 C CA . GLN A 1 114 ? 24.852 0.070 -30.086 1.00 54.84 114 GLN A CA 1
ATOM 912 C C . GLN A 1 114 ? 23.669 -0.872 -29.925 1.00 54.84 114 GLN A C 1
ATOM 914 O O . GLN A 1 114 ? 23.821 -2.027 -29.529 1.00 54.84 114 GLN A O 1
ATOM 919 N N . ARG A 1 115 ? 22.469 -0.313 -30.112 1.00 59.88 115 ARG A N 1
ATOM 920 C CA . ARG A 1 115 ? 21.210 -1.015 -29.949 1.00 59.88 115 ARG A CA 1
ATOM 921 C C . ARG A 1 115 ? 21.244 -2.092 -31.006 1.00 59.88 115 ARG A C 1
ATOM 923 O O . ARG A 1 115 ? 21.128 -1.799 -32.195 1.00 59.88 115 ARG A O 1
ATOM 930 N N . LYS A 1 116 ? 21.463 -3.331 -30.579 1.00 70.56 116 LYS A N 1
ATOM 931 C CA . LYS A 1 116 ? 21.299 -4.464 -31.474 1.00 70.56 116 LYS A CA 1
ATOM 932 C C . LYS A 1 116 ? 19.845 -4.430 -31.906 1.00 70.56 116 LYS A C 1
ATOM 934 O O . LYS A 1 116 ? 18.940 -4.533 -31.080 1.00 70.56 116 LYS A O 1
ATOM 939 N N . ILE A 1 117 ? 19.635 -4.176 -33.192 1.00 74.50 117 ILE A N 1
ATOM 940 C CA . ILE A 1 117 ? 18.298 -4.112 -33.761 1.00 74.50 117 ILE A CA 1
ATOM 941 C C . ILE A 1 117 ? 17.747 -5.523 -33.655 1.00 74.50 117 ILE A C 1
ATOM 943 O O . ILE A 1 117 ? 18.238 -6.448 -34.304 1.00 74.50 117 ILE A O 1
ATOM 947 N N . VAL A 1 118 ? 16.766 -5.694 -32.780 1.00 81.31 118 VAL A N 1
ATOM 948 C CA . VAL A 1 118 ? 16.153 -6.997 -32.597 1.00 81.31 118 VAL A CA 1
ATOM 949 C C . VAL A 1 118 ? 15.282 -7.276 -33.825 1.00 81.31 118 VAL A C 1
ATOM 951 O O . VAL A 1 118 ? 14.490 -6.399 -34.188 1.00 81.31 118 VAL A O 1
ATOM 954 N N . PRO A 1 119 ? 15.407 -8.443 -34.492 1.00 84.25 119 PRO A N 1
ATOM 955 C CA . PRO A 1 119 ? 14.622 -8.727 -35.691 1.00 84.25 119 PRO A CA 1
ATOM 956 C C . PRO A 1 119 ? 13.120 -8.561 -35.425 1.00 84.25 119 PRO A C 1
ATOM 958 O O . PRO A 1 119 ? 12.679 -8.853 -34.319 1.00 84.25 119 PRO A O 1
ATOM 961 N N . PRO A 1 120 ? 12.309 -8.100 -36.388 1.00 85.88 120 PRO A N 1
ATOM 962 C CA . PRO A 1 120 ? 10.876 -7.913 -36.175 1.00 85.88 120 PRO A CA 1
ATOM 963 C C . PRO A 1 120 ? 10.169 -9.242 -35.861 1.00 85.88 120 PRO A C 1
ATOM 965 O O . PRO A 1 120 ? 10.676 -10.325 -36.165 1.00 85.88 120 PRO A O 1
ATOM 968 N N . TYR A 1 121 ? 8.984 -9.154 -35.250 1.00 85.50 121 TYR A N 1
ATOM 969 C CA . TYR A 1 121 ? 8.178 -10.320 -34.866 1.00 85.50 121 TYR A CA 1
ATOM 970 C C . TYR A 1 121 ? 7.947 -11.275 -36.052 1.00 85.50 121 TYR A C 1
ATOM 972 O O . TYR A 1 121 ? 7.737 -10.824 -37.180 1.00 85.50 121 TYR A O 1
ATOM 980 N N . GLY A 1 122 ? 8.045 -12.587 -35.816 1.00 83.06 122 GLY A N 1
ATOM 981 C CA . GLY A 1 122 ? 7.923 -13.616 -36.856 1.00 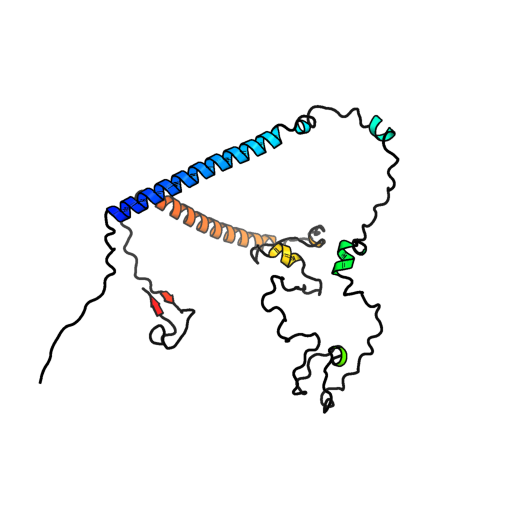83.06 122 GLY A CA 1
ATOM 982 C C . GLY A 1 122 ? 9.183 -13.860 -37.701 1.00 83.06 122 GLY A C 1
ATOM 983 O O . GLY A 1 122 ? 9.247 -14.860 -38.411 1.00 83.06 122 GLY A O 1
ATOM 984 N N . LYS A 1 123 ? 10.220 -13.010 -37.610 1.00 85.25 123 LYS A N 1
ATOM 985 C CA . LYS A 1 123 ? 11.538 -13.226 -38.254 1.00 85.25 123 LYS A CA 1
ATOM 986 C C . LYS A 1 123 ? 12.647 -13.566 -37.255 1.00 85.25 123 LYS A C 1
ATOM 988 O O . LYS A 1 123 ? 13.827 -13.431 -37.563 1.00 85.25 123 LYS A O 1
ATOM 993 N N . ARG A 1 124 ? 12.279 -14.005 -36.048 1.00 82.31 124 ARG A N 1
ATOM 994 C CA . ARG A 1 124 ? 13.220 -14.320 -34.959 1.00 82.31 124 ARG A CA 1
ATOM 995 C C . ARG A 1 124 ? 13.649 -15.789 -34.914 1.00 82.31 124 ARG A C 1
ATOM 997 O O . ARG A 1 124 ? 14.228 -16.228 -33.924 1.00 82.31 124 ARG A O 1
ATOM 1004 N N . ALA A 1 125 ? 13.398 -16.559 -35.972 1.00 78.88 125 ALA A N 1
ATOM 1005 C CA . ALA A 1 125 ? 13.865 -17.939 -36.068 1.00 78.88 125 ALA A CA 1
ATOM 1006 C C . ALA A 1 125 ? 15.404 -17.987 -35.982 1.00 78.88 125 ALA A C 1
ATOM 1008 O O . ALA A 1 125 ? 16.098 -17.395 -36.804 1.00 78.88 125 ALA A O 1
ATOM 1009 N N . GLY A 1 126 ? 15.936 -18.656 -34.954 1.00 81.56 126 GLY A N 1
ATOM 1010 C CA . GLY A 1 126 ? 17.378 -18.730 -34.682 1.00 81.56 126 GLY A CA 1
ATOM 1011 C C . GLY A 1 126 ? 17.962 -17.535 -33.915 1.00 81.56 126 GLY A C 1
ATOM 1012 O O . GLY A 1 126 ? 19.125 -17.580 -33.517 1.00 81.56 126 GLY A O 1
ATOM 1013 N N . PHE A 1 127 ? 17.172 -16.492 -33.648 1.00 84.62 127 PHE A N 1
ATOM 1014 C CA . PHE A 1 127 ? 17.574 -15.406 -32.761 1.00 84.62 127 PHE A CA 1
ATOM 1015 C C . PHE A 1 127 ? 17.390 -15.856 -31.307 1.00 84.62 127 PHE A C 1
ATOM 1017 O O . PHE A 1 127 ? 16.276 -16.148 -30.887 1.00 84.62 127 PHE A O 1
ATOM 1024 N N . VAL A 1 128 ? 18.473 -15.942 -30.532 1.00 88.50 128 VAL A N 1
ATOM 1025 C CA . VAL A 1 128 ? 18.423 -16.361 -29.122 1.00 88.50 128 VAL A CA 1
ATOM 1026 C C . VAL A 1 128 ? 19.140 -15.317 -28.267 1.00 88.50 128 VAL A C 1
ATOM 1028 O O . VAL A 1 128 ? 20.374 -15.339 -28.207 1.00 88.50 128 VAL A O 1
ATOM 1031 N N . PRO A 1 129 ? 18.404 -14.403 -27.609 1.00 87.31 129 PRO A N 1
ATOM 1032 C CA . PRO A 1 129 ? 19.014 -13.385 -26.767 1.00 87.31 129 PRO A CA 1
ATOM 1033 C C . PRO A 1 129 ? 19.576 -14.033 -25.496 1.00 87.31 129 PRO A C 1
ATOM 1035 O O . PRO A 1 129 ? 18.870 -14.747 -24.780 1.00 87.31 129 PRO A O 1
ATOM 1038 N N . ARG A 1 130 ? 20.868 -13.815 -25.229 1.00 84.25 130 ARG A N 1
ATOM 1039 C CA . ARG A 1 130 ? 21.557 -14.350 -24.038 1.00 84.25 130 ARG A CA 1
ATOM 1040 C C . ARG A 1 130 ? 21.957 -13.249 -23.068 1.00 84.25 130 ARG A C 1
ATOM 1042 O O . ARG A 1 130 ? 21.987 -13.486 -21.863 1.00 84.25 130 ARG A O 1
ATOM 1049 N N . LYS A 1 131 ? 22.280 -12.068 -23.588 1.00 86.25 131 LYS A N 1
ATOM 1050 C CA . LYS A 1 131 ? 22.659 -10.894 -22.801 1.00 86.25 131 LYS A CA 1
ATOM 1051 C C . LYS A 1 131 ? 21.478 -9.933 -22.670 1.00 86.25 131 LYS A C 1
ATOM 1053 O O . LYS A 1 131 ? 20.646 -9.899 -23.575 1.00 86.25 131 LYS A O 1
ATOM 1058 N N . PRO A 1 132 ? 21.413 -9.124 -21.597 1.00 84.50 132 PRO A N 1
ATOM 1059 C CA . PRO A 1 132 ? 20.396 -8.080 -21.472 1.00 84.50 132 PRO A CA 1
ATOM 1060 C C . PRO A 1 132 ? 20.446 -7.098 -22.657 1.00 84.50 132 PRO A C 1
ATOM 1062 O O . PRO A 1 132 ? 19.405 -6.676 -23.149 1.00 84.50 132 PRO A O 1
ATOM 1065 N N . GLU A 1 133 ? 21.635 -6.825 -23.211 1.00 85.56 133 GLU A N 1
ATOM 1066 C CA . GLU A 1 133 ? 21.769 -5.943 -24.381 1.00 85.56 133 GLU A CA 1
ATOM 1067 C C . GLU A 1 133 ? 21.149 -6.515 -25.671 1.00 85.56 133 GLU A C 1
ATOM 1069 O O . GLU A 1 133 ? 20.810 -5.754 -26.575 1.00 85.56 133 GLU A O 1
ATOM 1074 N N . ASP A 1 134 ? 20.989 -7.842 -25.783 1.00 86.44 134 ASP A N 1
ATOM 1075 C CA . ASP A 1 134 ? 20.397 -8.477 -26.972 1.00 86.44 134 ASP A CA 1
ATOM 1076 C C . ASP A 1 134 ? 18.884 -8.208 -27.077 1.00 86.44 134 ASP A C 1
ATOM 1078 O O . ASP A 1 134 ? 18.301 -8.361 -28.150 1.00 86.44 134 ASP A O 1
ATOM 1082 N N . PHE A 1 135 ? 18.245 -7.794 -25.979 1.00 85.75 135 PHE A N 1
ATOM 1083 C CA . PHE A 1 135 ? 16.837 -7.396 -25.958 1.00 85.75 135 PHE A CA 1
ATOM 1084 C C . PHE A 1 135 ? 16.633 -5.943 -26.410 1.00 85.75 135 PHE A C 1
ATOM 1086 O O . PHE A 1 135 ? 15.515 -5.569 -26.768 1.00 85.75 135 PHE A O 1
ATOM 1093 N N . GLY A 1 136 ? 17.698 -5.132 -26.441 1.00 82.88 136 GLY A N 1
ATOM 1094 C CA . GLY A 1 136 ? 17.625 -3.709 -26.759 1.00 82.88 136 GLY A CA 1
ATOM 1095 C C . GLY A 1 136 ? 16.763 -2.956 -25.744 1.00 82.88 136 GLY A C 1
ATOM 1096 O O . GLY A 1 136 ? 17.143 -2.831 -24.588 1.00 82.88 136 GLY A O 1
ATOM 1097 N N . ASP A 1 137 ? 15.607 -2.473 -26.196 1.00 79.88 137 ASP A N 1
ATOM 1098 C CA . ASP A 1 137 ? 14.566 -1.805 -25.388 1.00 79.88 137 ASP A CA 1
ATOM 1099 C C . ASP A 1 137 ? 13.264 -2.641 -25.340 1.00 79.88 137 ASP A C 1
ATOM 1101 O O . ASP A 1 137 ? 12.176 -2.168 -25.027 1.00 79.88 137 ASP A O 1
ATOM 1105 N N . GLY A 1 138 ? 13.356 -3.906 -25.765 1.00 80.50 138 GLY A N 1
ATOM 1106 C CA . GLY A 1 138 ? 12.234 -4.826 -25.881 1.00 80.50 138 GLY A CA 1
ATOM 1107 C C . GLY A 1 138 ? 12.026 -5.704 -24.648 1.00 80.50 138 GLY A C 1
ATOM 1108 O O . GLY A 1 138 ? 12.890 -5.860 -23.786 1.00 80.50 138 GLY A O 1
ATOM 1109 N N . GLY A 1 139 ? 10.855 -6.339 -24.598 1.00 85.69 139 GLY A N 1
ATOM 1110 C CA . GLY A 1 139 ? 10.540 -7.388 -23.630 1.00 85.69 139 GLY A CA 1
ATOM 1111 C C . GLY A 1 139 ? 11.045 -8.772 -24.051 1.00 85.69 139 GLY A C 1
ATOM 1112 O O . GLY A 1 139 ? 11.711 -8.943 -25.070 1.00 85.69 139 GLY A O 1
ATOM 1113 N N . ALA A 1 140 ? 10.696 -9.788 -23.261 1.00 89.94 140 ALA A N 1
ATOM 1114 C CA . ALA A 1 140 ? 10.952 -11.180 -23.620 1.00 89.94 140 ALA A CA 1
ATOM 1115 C C . ALA A 1 140 ? 10.101 -11.600 -24.833 1.00 89.94 140 ALA A C 1
ATOM 1117 O O . ALA A 1 140 ? 8.941 -11.207 -24.959 1.00 89.94 140 ALA A O 1
ATOM 1118 N N . PHE A 1 141 ? 10.666 -12.430 -25.706 1.00 89.75 141 PHE A N 1
ATOM 1119 C CA . PHE A 1 141 ? 10.023 -12.897 -26.931 1.00 89.75 141 PHE A CA 1
ATOM 1120 C C . PHE A 1 141 ? 9.362 -14.260 -26.698 1.00 89.75 141 PHE A C 1
ATOM 1122 O O . PHE A 1 141 ? 10.075 -15.261 -26.588 1.00 89.75 141 PHE A O 1
ATOM 1129 N N . PRO A 1 142 ? 8.020 -14.348 -26.660 1.00 88.75 142 PRO A N 1
ATOM 1130 C CA . PRO A 1 142 ? 7.330 -15.609 -26.384 1.00 88.75 142 PRO A 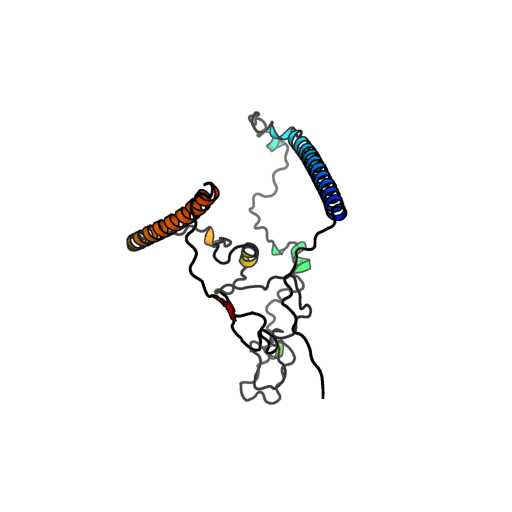CA 1
ATOM 1131 C C . PRO A 1 142 ? 7.532 -16.664 -27.485 1.00 88.75 142 PRO A C 1
ATOM 1133 O O . PRO A 1 142 ? 7.410 -17.852 -27.216 1.00 88.75 142 PRO A O 1
ATOM 1136 N N . GLU A 1 143 ? 7.876 -16.244 -28.708 1.00 87.88 143 GLU A N 1
ATOM 1137 C CA . GLU A 1 143 ? 8.146 -17.135 -29.849 1.00 87.88 143 GLU A CA 1
ATOM 1138 C C . GLU A 1 143 ? 9.467 -17.917 -29.725 1.00 87.88 143 GLU A C 1
ATOM 1140 O O . GLU A 1 143 ? 9.665 -18.922 -30.404 1.00 87.88 143 GLU A O 1
ATOM 1145 N N . ILE A 1 144 ? 10.374 -17.486 -28.842 1.00 87.94 144 ILE A N 1
ATOM 1146 C CA . ILE A 1 144 ? 11.645 -18.165 -28.590 1.00 87.94 144 ILE A CA 1
ATOM 1147 C C . ILE A 1 144 ? 11.485 -19.000 -27.318 1.00 87.94 144 ILE A C 1
ATOM 1149 O O . ILE A 1 144 ? 11.404 -18.461 -26.215 1.00 87.94 144 ILE A O 1
ATOM 1153 N N . HIS A 1 145 ? 11.473 -20.328 -27.459 1.00 87.81 145 HIS A N 1
ATOM 1154 C CA . HIS A 1 145 ? 11.310 -21.287 -26.354 1.00 87.81 145 HIS A CA 1
ATOM 1155 C C . HIS A 1 145 ? 12.583 -21.437 -25.499 1.00 87.81 145 HIS A C 1
ATOM 1157 O O . HIS A 1 145 ? 13.111 -22.528 -25.297 1.00 87.81 145 HIS A O 1
ATOM 1163 N N . VAL A 1 146 ? 13.099 -20.316 -25.005 1.00 88.88 146 VAL A N 1
ATOM 1164 C CA . VAL A 1 146 ? 14.237 -20.224 -24.089 1.00 88.88 146 VAL A CA 1
ATOM 1165 C C . VAL A 1 146 ? 13.858 -19.240 -22.988 1.00 88.88 146 VAL A C 1
ATOM 1167 O O . VAL A 1 146 ? 13.193 -18.238 -23.250 1.00 88.88 146 VAL A O 1
ATOM 1170 N N . ALA A 1 147 ? 14.274 -19.519 -21.751 1.00 89.31 147 ALA A N 1
ATOM 1171 C CA . ALA A 1 147 ? 14.064 -18.601 -20.639 1.00 89.31 147 ALA A CA 1
ATOM 1172 C C . ALA A 1 147 ? 14.829 -17.290 -20.881 1.00 89.31 147 ALA A C 1
ATOM 1174 O O . ALA A 1 147 ? 16.046 -17.292 -21.062 1.00 89.31 147 ALA A O 1
ATOM 1175 N N . GLN A 1 148 ? 14.097 -16.180 -20.881 1.00 89.69 148 GLN A N 1
ATOM 1176 C CA . GLN A 1 148 ? 14.591 -14.857 -21.244 1.00 89.69 148 GLN A CA 1
ATOM 1177 C C . GLN A 1 148 ? 14.413 -13.889 -20.080 1.00 89.69 148 GLN A C 1
ATOM 1179 O O . GLN A 1 148 ? 13.361 -13.871 -19.442 1.00 89.69 148 GLN A O 1
ATOM 1184 N N . TYR A 1 149 ? 15.432 -13.067 -19.826 1.00 90.31 149 TYR A N 1
ATOM 1185 C CA . TYR A 1 149 ? 15.477 -12.169 -18.671 1.00 90.31 149 TYR A CA 1
ATOM 1186 C C . TYR A 1 149 ? 15.997 -10.766 -19.065 1.00 90.31 149 TYR A C 1
ATOM 1188 O O . TYR A 1 149 ? 17.121 -10.429 -18.688 1.00 90.31 149 TYR A O 1
ATOM 1196 N N . PRO A 1 150 ? 15.217 -9.944 -19.805 1.00 88.94 150 PRO A N 1
ATOM 1197 C CA . PRO A 1 150 ? 15.678 -8.672 -20.385 1.00 88.94 150 PRO A CA 1
ATOM 1198 C C . PRO A 1 150 ? 16.387 -7.723 -19.409 1.00 88.94 150 PRO A C 1
ATOM 1200 O O . PRO A 1 150 ? 17.474 -7.245 -19.701 1.00 88.94 150 PRO A O 1
ATOM 1203 N N . LEU A 1 151 ? 15.828 -7.521 -18.213 1.00 86.38 151 LEU A N 1
ATOM 1204 C CA . LEU A 1 151 ? 16.426 -6.697 -17.152 1.00 86.38 151 LEU A CA 1
ATOM 1205 C C . LEU A 1 151 ? 16.703 -7.523 -15.889 1.00 86.38 151 LEU A C 1
ATOM 1207 O O . LEU A 1 151 ? 16.490 -7.082 -14.764 1.00 86.38 151 LEU A O 1
ATOM 1211 N N . GLY A 1 152 ? 17.043 -8.803 -16.069 1.00 85.81 152 GLY A N 1
ATOM 1212 C CA . GLY A 1 152 ? 17.172 -9.752 -14.959 1.00 85.81 152 GLY A CA 1
ATOM 1213 C C . GLY A 1 152 ? 15.856 -10.070 -14.232 1.00 85.81 152 GLY A C 1
ATOM 1214 O O . GLY A 1 152 ? 15.866 -10.856 -13.284 1.00 85.81 152 GLY A O 1
ATOM 1215 N N . MET A 1 153 ? 14.724 -9.513 -14.676 1.00 85.00 153 MET A N 1
ATOM 1216 C CA . MET A 1 153 ? 13.403 -9.801 -14.114 1.00 85.00 153 MET A CA 1
ATOM 1217 C C . MET A 1 153 ? 13.073 -11.286 -14.230 1.00 85.00 153 MET A C 1
ATOM 1219 O O . MET A 1 153 ? 13.398 -11.899 -15.237 1.00 85.00 153 MET A O 1
ATOM 1223 N N . GLY A 1 154 ? 12.405 -11.867 -13.233 1.00 85.88 154 GLY A N 1
ATOM 1224 C CA . GLY A 1 154 ? 11.998 -13.278 -13.255 1.00 85.88 154 GLY A CA 1
ATOM 1225 C C . GLY A 1 154 ? 13.114 -14.275 -12.921 1.00 85.88 154 GLY A C 1
ATOM 1226 O O . GLY A 1 154 ? 12.833 -15.462 -12.741 1.00 85.88 154 GLY A O 1
ATOM 1227 N N . ARG A 1 155 ? 14.367 -13.823 -12.763 1.00 86.06 155 ARG A N 1
ATOM 1228 C CA . ARG A 1 155 ? 15.414 -14.646 -12.144 1.00 86.06 155 ARG A CA 1
ATOM 1229 C C . ARG A 1 155 ? 15.119 -14.788 -10.653 1.00 86.06 155 ARG A C 1
ATOM 1231 O O . ARG A 1 155 ? 14.664 -13.850 -10.002 1.00 86.06 155 ARG A O 1
ATOM 1238 N N . LYS A 1 156 ? 15.407 -15.965 -10.097 1.00 86.31 156 LYS A N 1
ATOM 1239 C CA . LYS A 1 156 ? 15.400 -16.149 -8.641 1.00 86.31 156 LYS A CA 1
ATOM 1240 C C . LYS A 1 156 ? 16.428 -15.187 -8.046 1.00 86.31 156 LYS A C 1
ATOM 1242 O O . LYS A 1 156 ? 17.568 -15.168 -8.507 1.00 86.31 156 LYS A O 1
ATOM 1247 N N . SER A 1 157 ? 16.024 -14.388 -7.063 1.00 79.94 157 SER A N 1
ATOM 1248 C CA . SER A 1 157 ? 16.958 -13.509 -6.367 1.00 79.94 157 SER A CA 1
ATOM 1249 C C . SER A 1 157 ? 18.006 -14.353 -5.638 1.00 79.94 157 SER A C 1
ATOM 1251 O O . SER A 1 157 ? 17.679 -15.366 -5.019 1.00 79.94 157 SER A O 1
ATOM 1253 N N . GLU A 1 158 ? 19.274 -13.939 -5.698 1.00 80.06 158 GLU A N 1
ATOM 1254 C CA . GLU A 1 158 ? 20.373 -14.626 -4.995 1.00 80.06 158 GLU A CA 1
ATOM 1255 C C . GLU A 1 158 ? 20.132 -14.678 -3.480 1.00 80.06 158 GLU A C 1
ATOM 1257 O O . GLU A 1 158 ? 20.549 -15.608 -2.794 1.00 80.06 158 GLU A O 1
ATOM 1262 N N . LYS A 1 159 ? 19.409 -13.678 -2.961 1.00 81.00 159 LYS A N 1
ATOM 1263 C CA . LYS A 1 159 ? 18.997 -13.573 -1.564 1.00 81.00 159 LYS A CA 1
ATOM 1264 C C . LYS A 1 159 ? 17.466 -13.592 -1.498 1.00 81.00 159 LYS A C 1
ATOM 1266 O O . LYS A 1 159 ? 16.846 -12.541 -1.655 1.00 81.00 159 LYS A O 1
ATOM 1271 N N . PRO A 1 160 ? 16.837 -14.749 -1.224 1.00 73.56 160 PRO A N 1
ATOM 1272 C CA . PRO A 1 160 ? 15.377 -14.849 -1.154 1.00 73.56 160 PRO A CA 1
ATOM 1273 C C . PRO A 1 160 ? 14.776 -14.084 0.038 1.00 73.56 160 PRO A C 1
ATOM 1275 O O . PRO A 1 160 ? 13.577 -13.831 0.060 1.00 73.56 160 PRO A O 1
ATOM 1278 N N . ARG A 1 161 ? 15.592 -13.708 1.034 1.00 76.06 161 ARG A N 1
ATOM 1279 C CA . ARG A 1 161 ? 15.161 -13.026 2.263 1.00 76.06 161 ARG A CA 1
ATOM 1280 C C . ARG A 1 161 ? 15.985 -11.762 2.531 1.00 76.06 161 ARG A C 1
ATOM 1282 O O . ARG A 1 161 ? 16.702 -11.677 3.525 1.00 76.06 161 ARG A O 1
ATOM 1289 N N . SER A 1 162 ? 15.921 -10.784 1.631 1.00 81.69 162 SER A N 1
ATOM 1290 C CA . SER A 1 162 ? 16.517 -9.462 1.859 1.00 81.69 162 SER A CA 1
ATOM 1291 C C . SER A 1 162 ? 15.622 -8.601 2.756 1.00 81.69 162 SER A C 1
ATOM 1293 O O . SER A 1 162 ? 14.435 -8.451 2.484 1.00 81.69 162 SER A O 1
ATOM 1295 N N . LYS A 1 163 ? 16.195 -7.976 3.793 1.00 86.94 163 LYS A N 1
ATOM 1296 C CA . LYS A 1 163 ? 15.531 -6.972 4.652 1.00 86.94 163 LYS A CA 1
ATOM 1297 C C . LYS A 1 163 ? 15.506 -5.584 3.981 1.00 86.94 163 LYS A C 1
ATOM 1299 O O . LYS A 1 163 ? 15.819 -4.581 4.609 1.00 86.94 163 LYS A O 1
ATOM 1304 N N . ILE A 1 164 ? 15.242 -5.546 2.679 1.00 86.75 164 ILE A N 1
ATOM 1305 C CA . ILE A 1 164 ? 15.255 -4.329 1.861 1.00 86.75 164 ILE A CA 1
ATOM 1306 C C . ILE A 1 164 ? 13.835 -4.134 1.344 1.00 86.75 164 ILE A C 1
ATOM 1308 O O . ILE A 1 164 ? 13.248 -5.077 0.812 1.00 86.75 164 ILE A O 1
ATOM 1312 N N . LEU A 1 165 ? 13.285 -2.934 1.533 1.00 86.31 165 LEU A N 1
ATOM 1313 C CA . LEU A 1 165 ? 11.985 -2.582 0.974 1.00 86.31 165 LEU A CA 1
ATOM 1314 C C . LEU A 1 165 ? 12.086 -2.503 -0.556 1.00 86.31 165 LEU A C 1
ATOM 1316 O O . LEU A 1 165 ? 13.089 -2.001 -1.070 1.00 86.31 165 LEU A O 1
ATOM 1320 N N . PRO A 1 166 ? 11.073 -2.984 -1.297 1.00 88.38 166 PRO A N 1
ATOM 1321 C CA . PRO A 1 166 ? 11.054 -2.824 -2.741 1.00 88.38 166 PRO A CA 1
ATOM 1322 C C . PRO A 1 166 ? 11.016 -1.335 -3.098 1.00 88.38 166 PRO A C 1
ATOM 1324 O O . PRO A 1 166 ? 10.264 -0.561 -2.503 1.00 88.38 166 PRO A O 1
ATOM 1327 N N . LEU A 1 167 ? 11.818 -0.941 -4.086 1.00 90.06 167 LEU A N 1
ATOM 1328 C CA . LEU A 1 167 ? 11.776 0.409 -4.631 1.00 90.06 167 LEU A CA 1
ATOM 1329 C C . LEU A 1 167 ? 10.449 0.588 -5.373 1.00 90.06 167 LEU A C 1
ATOM 1331 O O . LEU A 1 167 ? 10.170 -0.137 -6.327 1.00 90.06 167 LEU A O 1
ATOM 1335 N N . THR A 1 168 ? 9.629 1.527 -4.918 1.00 91.25 168 THR A N 1
ATOM 1336 C CA . THR A 1 168 ? 8.354 1.862 -5.560 1.00 91.25 168 THR A CA 1
ATOM 1337 C C . THR A 1 168 ? 8.497 3.168 -6.330 1.00 91.25 168 THR A C 1
ATOM 1339 O O . THR A 1 168 ? 9.347 4.001 -6.010 1.00 91.25 168 THR A O 1
ATOM 1342 N N . VAL A 1 169 ? 7.694 3.329 -7.376 1.00 92.00 169 VAL A N 1
ATOM 1343 C CA . VAL A 1 169 ? 7.635 4.544 -8.194 1.00 92.00 169 VAL A CA 1
ATOM 1344 C C . VAL A 1 169 ? 6.213 5.087 -8.186 1.00 92.00 169 VAL A C 1
ATOM 1346 O O . VAL A 1 169 ? 5.257 4.316 -8.078 1.00 92.00 169 VAL A O 1
ATOM 1349 N N . ASP A 1 170 ? 6.079 6.407 -8.253 1.00 89.44 170 ASP A N 1
ATOM 1350 C CA . ASP A 1 170 ? 4.788 7.077 -8.388 1.00 89.44 170 ASP A CA 1
ATOM 1351 C C . ASP A 1 170 ? 4.263 7.008 -9.838 1.00 89.44 170 ASP A C 1
ATOM 1353 O O . ASP A 1 170 ? 4.928 6.506 -10.749 1.00 89.44 170 ASP A O 1
ATOM 1357 N N . ALA A 1 171 ? 3.045 7.508 -10.065 1.00 92.00 171 ALA A N 1
ATOM 1358 C CA . ALA A 1 171 ? 2.423 7.524 -11.392 1.00 92.00 171 ALA A CA 1
ATOM 1359 C C . ALA A 1 171 ? 3.189 8.390 -12.413 1.00 92.00 171 ALA A C 1
ATOM 1361 O O . ALA A 1 171 ? 3.003 8.245 -13.619 1.00 92.00 171 ALA A O 1
ATOM 1362 N N . GLN A 1 172 ? 4.040 9.293 -11.934 1.00 89.00 172 GLN A N 1
ATOM 1363 C CA . GLN A 1 172 ? 4.871 10.193 -12.721 1.00 89.00 172 GLN A CA 1
ATOM 1364 C C . GLN A 1 172 ? 6.265 9.603 -12.994 1.00 89.00 172 GLN A C 1
ATOM 1366 O O . GLN A 1 172 ? 7.056 10.224 -13.701 1.00 89.00 172 GLN A O 1
ATOM 1371 N N . GLY A 1 173 ? 6.564 8.413 -12.463 1.00 89.94 173 GLY A N 1
ATOM 1372 C CA . GLY A 1 173 ? 7.850 7.740 -12.617 1.00 89.94 173 GLY A CA 1
ATOM 1373 C C . GLY A 1 173 ? 8.943 8.238 -11.668 1.00 89.94 173 GLY A C 1
ATOM 1374 O O . GLY A 1 173 ? 10.096 7.838 -11.823 1.00 89.94 173 GLY A O 1
ATOM 1375 N N . ASN A 1 174 ? 8.622 9.075 -10.679 1.00 89.69 174 ASN A N 1
ATOM 1376 C CA . ASN A 1 174 ? 9.565 9.432 -9.623 1.00 89.69 174 ASN A CA 1
ATOM 1377 C C . ASN A 1 174 ? 9.637 8.313 -8.587 1.00 89.69 174 ASN A C 1
ATOM 1379 O O . ASN A 1 174 ? 8.664 7.613 -8.308 1.00 89.69 174 ASN A O 1
ATOM 1383 N N . VAL A 1 175 ? 10.799 8.173 -7.960 1.00 90.94 175 VAL A N 1
ATOM 1384 C CA . VAL A 1 175 ? 11.006 7.203 -6.885 1.00 90.94 175 VAL A CA 1
ATOM 1385 C C . VAL A 1 175 ? 10.198 7.609 -5.648 1.00 90.94 175 VAL A C 1
ATOM 1387 O O . VAL A 1 175 ? 10.369 8.703 -5.110 1.00 90.94 175 VAL A O 1
ATOM 1390 N N . ALA A 1 176 ? 9.345 6.709 -5.160 1.00 90.56 176 ALA A N 1
ATOM 1391 C CA . ALA A 1 176 ? 8.505 6.933 -3.992 1.00 90.56 176 ALA A CA 1
ATOM 1392 C C . ALA A 1 176 ? 9.297 6.710 -2.691 1.00 90.56 176 ALA A C 1
ATOM 1394 O O . ALA A 1 176 ? 9.258 5.650 -2.065 1.00 90.56 176 ALA A O 1
ATOM 1395 N N . LEU A 1 177 ? 10.009 7.755 -2.263 1.00 89.62 177 LEU A N 1
ATOM 1396 C CA . LEU A 1 177 ? 10.741 7.787 -0.986 1.00 89.62 177 LEU A CA 1
ATOM 1397 C C . LEU A 1 177 ? 9.809 7.789 0.239 1.00 89.62 177 LEU A C 1
ATOM 1399 O O . LEU A 1 177 ? 10.203 7.398 1.335 1.00 89.62 177 LEU A O 1
ATOM 1403 N N . ASP A 1 178 ? 8.555 8.179 0.030 1.00 88.25 178 ASP A N 1
ATOM 1404 C CA . ASP A 1 178 ? 7.483 8.224 1.025 1.00 88.25 178 ASP A CA 1
ATOM 1405 C C . ASP A 1 178 ? 7.199 6.856 1.675 1.00 88.25 178 ASP A C 1
ATOM 1407 O O . ASP A 1 178 ? 6.830 6.776 2.845 1.00 88.25 178 ASP A O 1
ATOM 1411 N N . ALA A 1 179 ? 7.465 5.757 0.959 1.00 87.75 179 ALA A N 1
ATOM 1412 C CA . ALA A 1 179 ? 7.306 4.400 1.482 1.00 87.75 179 ALA A CA 1
ATOM 1413 C C . ALA A 1 179 ? 8.156 4.126 2.738 1.00 87.75 179 ALA A C 1
ATOM 1415 O O . ALA A 1 179 ? 7.786 3.283 3.552 1.00 87.75 179 ALA A O 1
ATOM 1416 N N . ILE A 1 180 ? 9.273 4.843 2.913 1.00 89.00 180 ILE A N 1
ATOM 1417 C CA . ILE A 1 180 ? 10.128 4.731 4.102 1.00 89.00 180 ILE A CA 1
ATOM 1418 C C . ILE A 1 180 ? 9.435 5.355 5.316 1.00 89.00 180 ILE A C 1
ATOM 1420 O O . ILE A 1 180 ? 9.459 4.784 6.402 1.00 89.00 180 ILE A O 1
ATOM 1424 N N . VAL A 1 181 ? 8.796 6.512 5.134 1.00 90.38 181 VAL A N 1
ATOM 1425 C CA . VAL A 1 181 ? 8.100 7.220 6.217 1.00 90.38 181 VAL A CA 1
ATOM 1426 C C . VAL A 1 181 ? 6.789 6.513 6.565 1.00 90.38 181 VAL A C 1
ATOM 1428 O O . VAL A 1 181 ? 6.440 6.390 7.734 1.00 90.38 181 VAL A O 1
ATOM 1431 N N . LYS A 1 182 ? 6.091 5.980 5.556 1.00 89.88 182 LYS A N 1
ATOM 1432 C CA . LYS A 1 182 ? 4.807 5.281 5.711 1.00 89.88 182 LYS A CA 1
ATOM 1433 C C . LYS A 1 182 ? 4.913 3.839 6.212 1.00 89.88 182 LYS A C 1
ATOM 1435 O O . LYS A 1 182 ? 3.878 3.214 6.420 1.00 89.88 182 LYS A O 1
ATOM 1440 N N . GLN A 1 183 ? 6.118 3.294 6.396 1.00 87.31 183 GLN A N 1
ATOM 1441 C CA . GLN A 1 183 ? 6.323 1.865 6.666 1.00 87.31 183 GLN A CA 1
ATOM 1442 C C . GLN A 1 183 ? 5.534 1.346 7.884 1.00 87.31 183 GLN A C 1
ATOM 1444 O O . GLN A 1 183 ? 4.943 0.270 7.807 1.00 87.31 183 GLN A O 1
ATOM 1449 N N . ASP A 1 184 ? 5.525 2.100 8.984 1.00 88.12 184 ASP A N 1
ATOM 1450 C CA . ASP A 1 184 ? 4.884 1.696 10.246 1.00 88.12 184 ASP A CA 1
ATOM 1451 C C . ASP A 1 184 ? 3.499 2.338 10.441 1.00 88.12 184 ASP A C 1
ATOM 1453 O O . ASP A 1 184 ? 2.878 2.213 11.499 1.00 88.12 184 ASP A O 1
ATOM 1457 N N . GLU A 1 185 ? 3.001 3.047 9.428 1.00 90.62 185 GLU A N 1
ATOM 1458 C CA . GLU A 1 185 ? 1.750 3.787 9.502 1.00 90.62 185 GLU A CA 1
ATOM 1459 C C . GLU A 1 185 ? 0.592 3.040 8.830 1.00 90.62 185 GLU A C 1
ATOM 1461 O O . GLU A 1 185 ? 0.768 2.143 8.005 1.00 90.62 185 GLU A O 1
ATOM 1466 N N . ASN A 1 186 ? -0.640 3.419 9.176 1.00 89.88 186 ASN A N 1
ATOM 1467 C CA . ASN A 1 186 ? -1.817 2.891 8.491 1.00 89.88 186 ASN A CA 1
ATOM 1468 C C . ASN A 1 186 ? -1.823 3.365 7.032 1.00 89.88 186 ASN A C 1
ATOM 1470 O O . ASN A 1 186 ? -1.596 4.542 6.772 1.00 89.88 186 ASN A O 1
ATOM 1474 N N . ALA A 1 187 ? -2.194 2.491 6.090 1.00 88.56 187 ALA A N 1
ATOM 1475 C CA . ALA A 1 187 ? -2.261 2.841 4.665 1.00 88.56 187 ALA A CA 1
ATOM 1476 C C . ALA A 1 187 ? -3.199 4.030 4.359 1.00 88.56 187 ALA A C 1
ATOM 1478 O O . ALA A 1 187 ? -3.023 4.713 3.356 1.00 88.56 187 ALA A O 1
ATOM 1479 N N . SER A 1 188 ? -4.189 4.280 5.222 1.00 89.75 188 SER A N 1
ATOM 1480 C CA . SER A 1 188 ? -5.117 5.411 5.128 1.00 89.75 188 SER A CA 1
ATOM 1481 C C . SER A 1 188 ? -4.609 6.700 5.782 1.00 89.75 188 SER A C 1
ATOM 1483 O O . SER A 1 188 ? -5.237 7.745 5.622 1.00 89.75 188 SER A O 1
ATOM 1485 N N . LYS A 1 189 ? -3.509 6.655 6.545 1.00 92.19 189 LYS A N 1
ATOM 1486 C CA . LYS A 1 189 ? -2.947 7.847 7.178 1.00 92.19 189 LYS A CA 1
ATOM 1487 C C . LYS A 1 189 ? -2.238 8.682 6.115 1.00 92.19 189 LYS A C 1
ATOM 1489 O O . LYS A 1 189 ? -1.351 8.209 5.406 1.00 92.19 189 LYS A O 1
ATOM 1494 N N . ILE A 1 190 ? -2.652 9.939 6.001 1.00 90.94 190 ILE A N 1
ATOM 1495 C CA . ILE A 1 190 ? -2.054 10.885 5.063 1.00 90.94 190 ILE A CA 1
ATOM 1496 C C . ILE A 1 190 ? -0.776 11.432 5.696 1.00 90.94 190 ILE A C 1
ATOM 1498 O O . ILE A 1 190 ? -0.811 12.017 6.779 1.00 90.94 190 ILE A O 1
ATOM 1502 N N . VAL A 1 191 ? 0.343 11.234 5.002 1.00 91.06 191 VAL A N 1
ATOM 1503 C CA . VAL A 1 191 ? 1.658 11.762 5.371 1.00 91.06 191 VAL A CA 1
ATOM 1504 C C . VAL A 1 191 ? 2.121 12.680 4.259 1.00 91.06 191 VAL A C 1
ATOM 1506 O O . VAL A 1 191 ? 2.107 12.291 3.092 1.00 91.06 191 VAL A O 1
ATOM 1509 N N . TYR A 1 192 ? 2.524 13.885 4.642 1.00 91.75 192 TYR A N 1
ATOM 1510 C CA . TYR A 1 192 ? 3.092 14.876 3.742 1.00 91.75 192 TYR A CA 1
ATOM 1511 C C . TYR A 1 192 ? 4.612 14.771 3.797 1.00 91.75 192 TYR A C 1
ATOM 1513 O O . TYR A 1 192 ? 5.220 15.004 4.842 1.00 91.75 192 TYR A O 1
ATOM 1521 N N . THR A 1 193 ? 5.220 14.371 2.687 1.00 89.56 193 THR A N 1
ATOM 1522 C CA . THR A 1 193 ? 6.671 14.148 2.578 1.00 89.56 193 THR A CA 1
ATOM 1523 C C . THR A 1 193 ? 7.294 14.918 1.426 1.00 89.56 193 THR A C 1
ATOM 1525 O O . THR A 1 193 ? 8.514 15.085 1.383 1.00 89.56 193 THR A O 1
ATOM 1528 N N . GLN A 1 194 ? 6.486 15.405 0.485 1.00 89.19 194 GLN A N 1
ATOM 1529 C CA . GLN A 1 194 ? 6.988 16.041 -0.719 1.00 89.19 194 GLN A CA 1
ATOM 1530 C C . GLN A 1 194 ? 7.117 17.547 -0.524 1.00 89.19 194 GLN A C 1
ATOM 1532 O O . GLN A 1 194 ? 6.325 18.184 0.164 1.00 89.19 194 GLN A O 1
ATOM 1537 N N . TYR A 1 195 ? 8.060 18.158 -1.244 1.00 89.19 195 TYR A N 1
ATOM 1538 C CA . TYR A 1 195 ? 8.170 19.619 -1.291 1.00 89.19 195 TYR A CA 1
ATOM 1539 C C . TYR A 1 195 ? 6.876 20.289 -1.786 1.00 89.19 195 TYR A C 1
ATOM 1541 O O . TYR A 1 195 ? 6.536 21.387 -1.357 1.00 89.19 195 TYR A O 1
ATOM 1549 N N . ARG A 1 196 ? 6.114 19.599 -2.645 1.00 88.50 196 ARG A N 1
ATOM 1550 C CA . ARG A 1 196 ? 4.806 20.052 -3.141 1.00 88.50 196 ARG A CA 1
ATOM 1551 C C . ARG A 1 196 ? 3.794 20.306 -2.024 1.00 88.50 196 ARG A C 1
ATOM 1553 O O . ARG A 1 196 ? 2.928 21.154 -2.200 1.00 88.50 196 ARG A O 1
ATOM 1560 N N . ASP A 1 197 ? 3.927 19.618 -0.896 1.00 89.62 197 ASP A N 1
ATOM 1561 C CA . ASP A 1 197 ? 3.026 19.761 0.248 1.00 89.62 197 ASP A CA 1
ATOM 1562 C C . ASP A 1 197 ? 3.291 21.050 1.040 1.00 89.62 197 ASP A C 1
ATOM 1564 O O . ASP A 1 197 ? 2.409 21.540 1.740 1.00 89.62 197 ASP A O 1
ATOM 1568 N N . LEU A 1 198 ? 4.491 21.628 0.908 1.00 90.88 198 LEU A N 1
ATOM 1569 C CA . LEU A 1 198 ? 4.854 22.899 1.538 1.00 90.88 198 LEU A CA 1
ATOM 1570 C C . LEU A 1 198 ? 4.347 24.109 0.741 1.00 90.88 198 LEU A C 1
ATOM 1572 O O . LEU A 1 198 ? 4.255 25.217 1.270 1.00 90.88 198 LEU A O 1
ATOM 1576 N N . ILE A 1 199 ? 4.039 23.914 -0.543 1.00 92.12 199 ILE A N 1
ATOM 1577 C CA . ILE A 1 199 ? 3.596 24.990 -1.424 1.00 92.12 199 ILE A CA 1
ATOM 1578 C C . ILE A 1 199 ? 2.133 25.322 -1.090 1.00 92.12 199 ILE A C 1
ATOM 1580 O O . ILE A 1 199 ? 1.276 24.436 -1.156 1.00 92.12 199 ILE A O 1
ATOM 1584 N N . PRO A 1 200 ? 1.813 26.587 -0.757 1.00 88.88 200 PRO A N 1
ATOM 1585 C CA . PRO A 1 200 ? 0.453 26.974 -0.418 1.00 88.88 200 PRO A CA 1
ATOM 1586 C C . PRO A 1 200 ? -0.474 26.777 -1.618 1.00 88.88 200 PRO A C 1
ATOM 1588 O O . PRO A 1 200 ? -0.197 27.232 -2.730 1.00 88.88 200 PRO A O 1
ATOM 1591 N N . LYS A 1 201 ? -1.603 26.106 -1.381 1.00 85.62 201 LYS A N 1
ATOM 1592 C CA . LYS A 1 201 ? -2.656 25.941 -2.384 1.00 85.62 201 LYS A CA 1
ATOM 1593 C C . LYS A 1 201 ? -3.547 27.179 -2.374 1.00 85.62 201 LYS A C 1
ATOM 1595 O O . LYS A 1 201 ? -4.070 27.564 -1.332 1.00 85.62 201 LYS A O 1
ATOM 1600 N N . ILE A 1 202 ? -3.706 27.805 -3.537 1.00 82.88 202 ILE A N 1
ATOM 1601 C CA . ILE A 1 202 ? -4.609 28.944 -3.717 1.00 82.88 202 ILE A CA 1
ATOM 1602 C C . ILE A 1 202 ? -6.023 28.377 -3.857 1.00 82.88 202 ILE A C 1
ATOM 1604 O O . ILE A 1 202 ? -6.319 27.706 -4.844 1.00 82.88 202 ILE A O 1
ATOM 1608 N N . LEU A 1 203 ? -6.875 28.623 -2.864 1.00 75.75 203 LEU A N 1
ATOM 1609 C CA . LEU A 1 203 ? -8.282 28.228 -2.896 1.00 75.75 203 LEU A CA 1
ATOM 1610 C C . LEU A 1 203 ? -9.020 29.099 -3.925 1.00 75.75 203 LEU A C 1
ATOM 1612 O O . LEU A 1 203 ? -8.970 30.328 -3.850 1.00 75.75 203 LEU A O 1
ATOM 1616 N N . ARG A 1 204 ? -9.677 28.477 -4.908 1.00 64.44 204 ARG A N 1
ATOM 1617 C CA . ARG A 1 204 ? -10.535 29.157 -5.888 1.00 64.44 204 ARG A CA 1
ATOM 1618 C C . ARG A 1 204 ? -11.969 28.646 -5.724 1.00 64.44 204 ARG A C 1
ATOM 162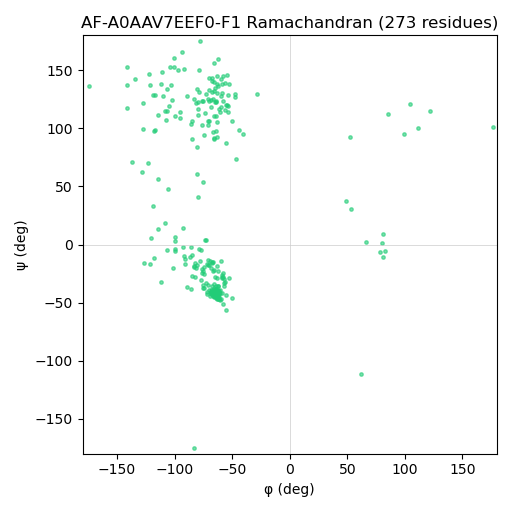0 O O . ARG A 1 204 ? -12.289 27.613 -6.284 1.00 64.44 204 ARG A O 1
ATOM 1627 N N . GLY A 1 205 ? -12.775 29.430 -5.000 1.00 60.59 205 GLY A N 1
ATOM 1628 C CA . GLY A 1 205 ? -14.246 29.487 -5.042 1.00 60.59 205 GLY A CA 1
ATOM 1629 C C . GLY A 1 205 ? -15.010 28.168 -4.880 1.00 60.59 205 GLY A C 1
ATOM 1630 O O . GLY A 1 205 ? -15.331 27.537 -5.879 1.00 60.59 205 GLY A O 1
ATOM 1631 N N . ASP A 1 206 ? -15.389 27.834 -3.641 1.00 59.94 206 ASP A N 1
ATOM 1632 C CA . ASP A 1 206 ? -16.052 26.577 -3.254 1.00 59.94 206 ASP A CA 1
ATOM 1633 C C . ASP A 1 206 ? -17.501 26.799 -2.751 1.00 59.94 206 ASP A C 1
ATOM 1635 O O . ASP A 1 206 ? -17.838 26.445 -1.622 1.00 59.94 206 ASP A O 1
ATOM 1639 N N . GLU A 1 207 ? -18.380 27.416 -3.547 1.00 60.56 207 GLU A N 1
ATOM 1640 C CA . GLU A 1 207 ? -19.786 27.608 -3.128 1.00 60.56 207 GLU A CA 1
ATOM 1641 C C . GLU A 1 207 ? -20.615 26.310 -3.220 1.00 60.56 207 GLU A C 1
ATOM 1643 O O . GLU A 1 207 ? -21.435 26.043 -2.346 1.00 60.56 207 GLU A O 1
ATOM 1648 N N . GLU A 1 208 ? -20.354 25.443 -4.205 1.00 60.69 208 GLU A N 1
ATOM 1649 C CA . GLU A 1 208 ? -21.091 24.175 -4.387 1.00 60.69 208 GLU A CA 1
ATOM 1650 C C . GLU A 1 208 ? -20.701 23.084 -3.374 1.00 60.69 208 GLU A C 1
ATOM 1652 O O . GLU A 1 208 ? -21.492 22.193 -3.077 1.00 60.69 208 GLU A O 1
ATOM 1657 N N . GLN A 1 209 ? -19.506 23.165 -2.785 1.00 61.28 209 GLN A N 1
ATOM 1658 C CA . GLN A 1 209 ? -19.051 22.190 -1.789 1.00 61.28 209 GLN A CA 1
ATOM 1659 C C . GLN A 1 209 ? -19.738 22.373 -0.427 1.00 61.28 209 GLN A C 1
ATOM 1661 O O . GLN A 1 209 ? -19.865 21.417 0.337 1.00 61.28 209 GLN A O 1
ATOM 1666 N N . ALA A 1 210 ? -20.207 23.583 -0.111 1.00 65.81 210 ALA A N 1
ATOM 1667 C CA . ALA A 1 210 ? 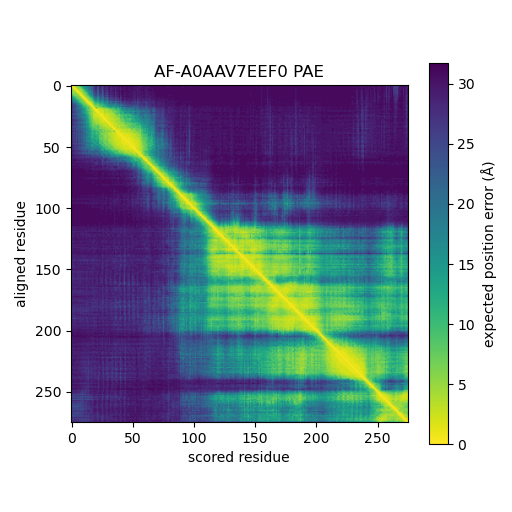-20.730 23.913 1.213 1.00 65.81 210 ALA A CA 1
ATOM 1668 C C . ALA A 1 210 ? -21.972 23.087 1.608 1.00 65.81 210 ALA A C 1
ATOM 1670 O O . ALA A 1 210 ? -22.114 22.715 2.775 1.00 65.81 210 ALA A O 1
ATOM 1671 N N . GLU A 1 211 ? -22.855 22.765 0.656 1.00 68.69 211 GLU A N 1
ATOM 1672 C CA . GLU A 1 211 ? -24.063 21.975 0.935 1.00 68.69 211 GLU A CA 1
ATOM 1673 C C . GLU A 1 211 ? -23.773 20.478 1.134 1.00 68.69 211 GLU A C 1
ATOM 1675 O O . GLU A 1 211 ? -24.382 19.840 1.998 1.00 68.69 211 GLU A O 1
ATOM 1680 N N . GLU A 1 212 ? -22.837 19.909 0.368 1.00 72.12 212 GLU A N 1
ATOM 1681 C CA . GLU A 1 212 ? -22.411 18.511 0.523 1.00 72.12 212 GLU A CA 1
ATOM 1682 C C . GLU A 1 212 ? -21.695 18.304 1.865 1.00 72.12 212 GLU A C 1
ATOM 1684 O O . GLU A 1 212 ? -22.025 17.371 2.605 1.00 72.12 212 GLU A O 1
ATOM 1689 N N . PHE A 1 213 ? -20.835 19.256 2.250 1.00 77.50 213 PHE A N 1
ATOM 1690 C CA . PHE A 1 213 ? -20.197 19.273 3.566 1.00 77.50 213 PHE A CA 1
ATOM 1691 C C . PHE A 1 213 ? -21.216 19.281 4.715 1.00 77.50 213 PHE A C 1
ATOM 1693 O O . PHE A 1 213 ? -20.988 18.630 5.732 1.00 77.50 213 PHE A O 1
ATOM 1700 N N . GLY A 1 214 ? -22.360 19.961 4.572 1.00 84.69 214 GLY A N 1
ATOM 1701 C CA . GLY A 1 214 ? -23.401 19.983 5.606 1.00 84.69 214 GLY A CA 1
ATOM 1702 C C . GLY A 1 214 ? -23.963 18.593 5.929 1.00 84.69 214 GLY A C 1
ATOM 1703 O O . GLY A 1 214 ? -24.026 18.199 7.096 1.00 84.69 214 GLY A O 1
ATOM 1704 N N . LYS A 1 215 ? -24.310 17.812 4.898 1.00 86.00 215 LYS A N 1
ATOM 1705 C CA . LYS A 1 215 ? -24.843 16.447 5.065 1.00 86.00 215 LYS A CA 1
ATOM 1706 C C . LYS A 1 215 ? -23.785 15.475 5.594 1.00 86.00 215 LYS A C 1
ATOM 1708 O O . LYS A 1 215 ? -24.086 14.673 6.478 1.00 86.00 215 LYS A O 1
ATOM 1713 N N . GLU A 1 216 ? -22.546 15.572 5.106 1.00 89.62 216 GLU A N 1
ATOM 1714 C CA . GLU A 1 216 ? -21.425 14.749 5.586 1.00 89.62 216 GLU A CA 1
ATOM 1715 C C . GLU A 1 216 ? -21.125 15.009 7.072 1.00 89.62 216 GLU A C 1
ATOM 1717 O O . GLU A 1 216 ? -20.880 14.076 7.846 1.00 89.62 216 GLU A O 1
ATOM 1722 N N . VAL A 1 217 ? -21.200 16.273 7.503 1.00 91.75 217 VAL A N 1
ATOM 1723 C CA . VAL A 1 217 ? -21.021 16.662 8.908 1.00 91.75 217 VAL A CA 1
ATOM 1724 C C . VAL A 1 217 ? -22.110 16.056 9.791 1.00 91.75 217 VAL A C 1
ATOM 1726 O O . VAL A 1 217 ? -21.799 15.537 10.868 1.00 91.75 217 VAL A O 1
ATOM 1729 N N . GLU A 1 218 ? -23.372 16.075 9.360 1.00 92.31 218 GLU A N 1
ATOM 1730 C CA . GLU A 1 218 ? -24.475 15.466 10.110 1.00 92.31 218 GLU A CA 1
ATOM 1731 C C . GLU A 1 218 ? -24.310 13.945 10.243 1.00 92.31 218 GLU A C 1
ATOM 1733 O O . GLU A 1 218 ? -24.411 13.418 11.356 1.00 92.31 218 GLU A O 1
ATOM 1738 N N . GLU A 1 219 ? -23.994 13.239 9.152 1.00 93.88 219 GLU A N 1
ATOM 1739 C CA . GLU A 1 219 ? -23.760 11.787 9.170 1.00 93.88 219 GLU A CA 1
ATOM 1740 C C . GLU A 1 219 ? -22.569 11.422 10.068 1.00 93.88 219 GLU A C 1
ATOM 1742 O O . GLU A 1 219 ? -22.671 10.547 10.938 1.00 93.88 219 GLU A O 1
ATOM 1747 N N . THR A 1 220 ? -21.455 12.145 9.928 1.00 94.56 220 THR A N 1
ATOM 1748 C CA . THR A 1 220 ? -20.250 11.947 10.745 1.00 94.56 220 THR A CA 1
ATOM 1749 C C . THR A 1 220 ? -20.540 12.197 12.223 1.00 94.56 220 THR A C 1
ATOM 1751 O O . THR A 1 220 ? -20.098 11.431 13.088 1.00 94.56 220 THR A O 1
ATOM 1754 N N . THR A 1 221 ? -21.336 13.224 12.533 1.00 95.25 221 THR A N 1
ATOM 1755 C CA . THR A 1 221 ? -21.753 13.543 13.903 1.00 95.25 221 THR A CA 1
ATOM 1756 C C . THR A 1 221 ? -22.611 12.426 14.489 1.00 95.25 221 THR A C 1
ATOM 1758 O O . THR A 1 221 ? -22.359 11.984 15.613 1.00 95.25 221 THR A O 1
ATOM 1761 N N . GLN A 1 222 ? -23.591 11.920 13.736 1.00 94.88 222 GLN A N 1
ATOM 1762 C CA . GLN A 1 222 ? -24.461 10.829 14.182 1.00 94.88 222 GLN A CA 1
ATOM 1763 C C . GLN A 1 222 ? -23.680 9.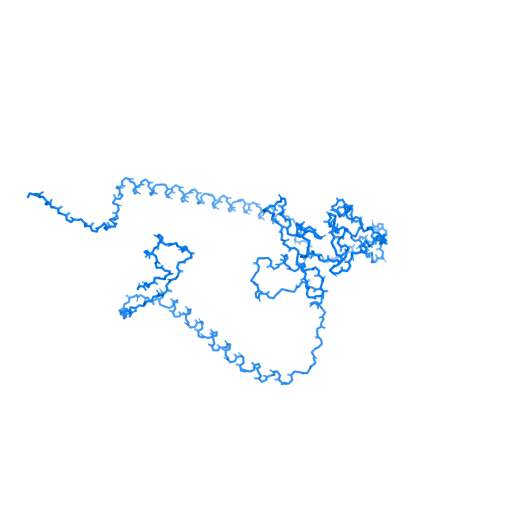526 14.402 1.00 94.88 222 GLN A C 1
ATOM 1765 O O . GLN A 1 222 ? -23.832 8.885 15.445 1.00 94.88 222 GLN A O 1
ATOM 1770 N N . SER A 1 223 ? -22.796 9.165 13.469 1.00 94.19 223 SER A N 1
ATOM 1771 C CA . SER A 1 223 ? -21.940 7.978 13.571 1.00 94.19 223 SER A CA 1
ATOM 1772 C C . SER A 1 223 ? -20.993 8.059 14.776 1.00 94.19 223 SER A C 1
ATOM 1774 O O . SER A 1 223 ? -20.911 7.125 15.582 1.00 94.19 223 SER A O 1
ATOM 1776 N N . THR A 1 224 ? -20.348 9.215 14.973 1.00 97.00 224 THR A N 1
ATOM 1777 C CA . THR A 1 224 ? -19.436 9.453 16.103 1.00 97.00 224 THR A CA 1
ATOM 1778 C C . THR A 1 224 ? -20.184 9.429 17.434 1.00 97.00 224 THR A C 1
ATOM 1780 O O . THR A 1 224 ? -19.730 8.788 18.385 1.00 97.00 224 THR A O 1
ATOM 1783 N N . LYS A 1 225 ? -21.369 10.049 17.500 1.00 96.94 225 LYS A N 1
ATOM 1784 C CA . LYS A 1 225 ? -22.244 10.008 18.678 1.00 96.94 225 LYS A CA 1
ATOM 1785 C C . LYS A 1 225 ? -22.614 8.568 19.042 1.00 96.94 225 LYS A C 1
ATOM 1787 O O . LYS A 1 225 ? -22.385 8.153 20.177 1.00 96.94 225 LYS A O 1
ATOM 1792 N N . ALA A 1 226 ? -23.097 7.778 18.082 1.00 96.31 226 ALA A N 1
ATOM 1793 C CA . ALA A 1 226 ? -23.474 6.383 18.315 1.00 96.31 226 ALA A CA 1
ATOM 1794 C C . ALA A 1 226 ? -22.280 5.506 18.747 1.00 96.31 226 ALA A C 1
ATOM 1796 O O . ALA A 1 226 ? -22.430 4.596 19.568 1.00 96.31 226 ALA A O 1
ATOM 1797 N N . ALA A 1 227 ? -21.078 5.763 18.220 1.00 96.31 227 ALA A N 1
ATOM 1798 C CA . ALA A 1 227 ? -19.860 5.067 18.633 1.00 96.31 227 ALA A CA 1
ATOM 1799 C C . ALA A 1 227 ? -19.464 5.403 20.082 1.00 96.31 227 ALA A C 1
ATOM 1801 O O . ALA A 1 227 ? -19.158 4.497 20.864 1.00 96.31 227 ALA A O 1
ATOM 1802 N N . LEU A 1 228 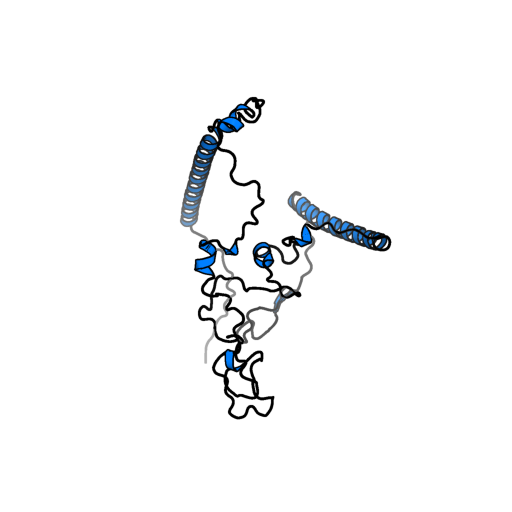? -19.522 6.682 20.463 1.00 96.75 228 LEU A N 1
ATOM 1803 C CA . LEU A 1 228 ? -19.237 7.129 21.829 1.00 96.75 228 LEU A CA 1
ATOM 1804 C C . LEU A 1 228 ? -20.252 6.574 22.832 1.00 96.75 228 LEU A C 1
ATOM 1806 O O . LEU A 1 228 ? -19.853 6.086 23.888 1.00 96.75 228 LEU A O 1
ATOM 1810 N N . GLU A 1 229 ? -21.539 6.556 22.484 1.00 96.25 229 GLU A N 1
ATOM 1811 C CA . GLU A 1 229 ? -22.589 5.954 23.313 1.00 96.25 229 GLU A CA 1
ATOM 1812 C C . GLU A 1 229 ? -22.326 4.463 23.578 1.00 96.25 229 GLU A C 1
ATOM 1814 O O . GLU A 1 229 ? -22.434 4.013 24.718 1.00 96.25 229 GLU A O 1
ATOM 1819 N N . LYS A 1 230 ? -21.886 3.686 22.575 1.00 95.81 230 LYS A N 1
ATOM 1820 C CA . LYS A 1 230 ? -21.501 2.270 22.765 1.00 95.81 230 LYS A CA 1
ATOM 1821 C C . LYS A 1 230 ? -20.334 2.108 23.743 1.00 95.81 230 LYS A C 1
ATOM 1823 O O . LYS A 1 230 ? -20.360 1.211 24.593 1.00 95.81 230 LYS A O 1
ATOM 1828 N N . ILE A 1 231 ? -19.318 2.967 23.646 1.00 94.75 231 ILE A N 1
ATOM 1829 C CA . ILE A 1 231 ? -18.161 2.950 24.555 1.00 94.75 231 ILE A CA 1
ATOM 1830 C C . ILE A 1 231 ? -18.603 3.304 25.979 1.00 94.75 231 ILE A C 1
ATOM 1832 O O . ILE A 1 231 ? -18.227 2.615 26.929 1.00 94.75 231 ILE A O 1
ATOM 1836 N N . ILE A 1 232 ? -19.433 4.339 26.130 1.00 96.06 232 ILE A N 1
ATOM 1837 C CA . ILE A 1 232 ? -19.978 4.770 27.422 1.00 96.06 232 ILE A CA 1
ATOM 1838 C C . ILE A 1 232 ? -20.830 3.658 28.037 1.00 96.06 232 ILE A C 1
ATOM 1840 O O . ILE A 1 232 ? -20.600 3.304 29.187 1.00 96.06 232 ILE A O 1
ATOM 1844 N N . ASN A 1 233 ? -21.731 3.034 27.276 1.00 91.94 233 ASN A N 1
ATOM 1845 C CA . ASN A 1 233 ? -22.567 1.928 27.752 1.00 91.94 233 ASN A CA 1
ATOM 1846 C C . ASN A 1 233 ? -21.730 0.727 28.210 1.00 91.94 233 ASN A C 1
ATOM 1848 O O . ASN A 1 233 ? -22.032 0.118 29.238 1.00 91.94 233 ASN A O 1
ATOM 1852 N N . THR A 1 234 ? -20.644 0.419 27.497 1.00 90.69 234 THR A N 1
ATOM 1853 C CA . THR A 1 234 ? -19.701 -0.640 27.893 1.00 90.69 234 THR A CA 1
ATOM 1854 C C . THR A 1 234 ? -19.007 -0.294 29.214 1.00 90.69 234 THR A C 1
ATOM 1856 O O . THR A 1 234 ? -18.903 -1.145 30.097 1.00 90.69 234 THR A O 1
ATOM 1859 N N . ARG A 1 235 ? -18.581 0.965 29.393 1.00 92.62 235 ARG A N 1
ATOM 1860 C CA . ARG A 1 235 ? -17.963 1.440 30.642 1.00 92.62 235 ARG A CA 1
ATOM 1861 C C . ARG A 1 235 ? -18.954 1.503 31.810 1.00 92.62 235 ARG A C 1
ATOM 1863 O O . ARG A 1 235 ? -18.612 1.059 32.901 1.00 92.62 235 ARG A O 1
ATOM 1870 N N . LEU A 1 236 ? -20.178 1.986 31.590 1.00 89.12 236 LEU A N 1
ATOM 1871 C CA . LEU A 1 236 ? -21.247 2.025 32.597 1.00 89.12 236 LEU A CA 1
ATOM 1872 C C . LEU A 1 236 ? -21.629 0.616 33.057 1.00 89.12 236 LEU A C 1
ATOM 1874 O O . LEU A 1 236 ? -21.723 0.369 34.255 1.00 89.12 236 LEU A O 1
ATOM 1878 N N . SER A 1 237 ? -21.762 -0.327 32.119 1.00 84.81 237 SER A N 1
ATOM 1879 C CA . SER A 1 237 ? -22.063 -1.731 32.430 1.00 84.81 237 SER A CA 1
ATOM 1880 C C . SER A 1 237 ? -20.939 -2.424 33.207 1.00 84.81 237 SER A C 1
ATOM 1882 O O . SER A 1 237 ? -21.202 -3.359 33.957 1.00 84.81 237 SER A O 1
ATOM 1884 N N . ALA A 1 238 ? -19.687 -1.989 33.031 1.00 84.31 238 ALA A N 1
ATOM 1885 C CA . ALA A 1 238 ? -18.553 -2.483 33.809 1.00 84.31 238 ALA A CA 1
ATOM 1886 C C . ALA A 1 238 ? -18.496 -1.878 35.224 1.00 84.31 238 ALA A C 1
ATOM 1888 O O . ALA A 1 238 ? -18.015 -2.535 36.144 1.00 84.31 238 ALA A O 1
ATOM 1889 N N . ALA A 1 239 ? -18.977 -0.642 35.398 1.00 83.19 239 ALA A N 1
ATOM 1890 C CA . ALA A 1 239 ? -18.980 0.065 36.678 1.00 83.19 239 ALA A CA 1
ATOM 1891 C C . ALA A 1 239 ? -20.194 -0.271 37.566 1.00 83.19 239 ALA A C 1
ATOM 1893 O O . ALA A 1 239 ? -20.102 -0.177 38.789 1.00 83.19 239 ALA A O 1
ATOM 1894 N N . GLN A 1 240 ? -21.333 -0.655 36.978 1.00 81.44 240 GLN A N 1
ATOM 1895 C CA . GLN A 1 240 ? -22.533 -1.030 37.729 1.00 81.44 240 GLN A CA 1
ATOM 1896 C C . GLN A 1 240 ? -22.452 -2.482 38.245 1.00 81.44 240 GLN A C 1
ATOM 1898 O O . GLN A 1 240 ? -22.121 -3.392 37.478 1.00 81.44 240 GLN A O 1
ATOM 1903 N N . PRO A 1 241 ? -22.783 -2.749 39.525 1.00 75.44 241 PRO A N 1
ATOM 1904 C CA . PRO A 1 241 ? -22.816 -4.110 40.050 1.00 75.44 241 PRO A CA 1
ATOM 1905 C C . PRO A 1 241 ? -23.926 -4.925 39.369 1.00 75.44 241 PRO A C 1
ATOM 1907 O O . PRO A 1 241 ? -25.069 -4.481 39.248 1.00 75.44 241 PRO A O 1
ATOM 1910 N N . LYS A 1 242 ? -23.589 -6.140 38.919 1.00 68.56 242 LYS A N 1
ATOM 1911 C CA . LYS A 1 242 ? -24.501 -7.056 38.216 1.00 68.56 242 LYS A CA 1
ATOM 1912 C C . LYS A 1 242 ? -25.629 -7.534 39.138 1.00 68.56 242 LYS A C 1
ATOM 1914 O O . LYS A 1 242 ? -25.485 -8.561 39.790 1.00 68.56 242 LYS A O 1
ATOM 1919 N N . ASN A 1 243 ? -26.752 -6.818 39.160 1.00 61.34 243 ASN A N 1
ATOM 1920 C CA . ASN A 1 243 ? -27.985 -7.275 39.818 1.00 61.34 243 ASN A CA 1
ATOM 1921 C C . ASN A 1 243 ? -29.185 -7.388 38.859 1.00 61.34 243 ASN A C 1
ATOM 1923 O O . ASN A 1 243 ? -30.301 -7.663 39.286 1.00 61.34 243 ASN A O 1
ATOM 1927 N N . VAL A 1 244 ? -28.970 -7.185 37.555 1.00 65.19 244 VAL A N 1
ATOM 1928 C CA . VAL A 1 244 ? -30.011 -7.362 36.536 1.00 65.19 244 VAL A CA 1
ATOM 1929 C C . VAL A 1 244 ? -29.740 -8.671 35.789 1.00 65.19 244 VAL A C 1
ATOM 1931 O O . VAL A 1 244 ? -28.664 -8.803 35.193 1.00 65.19 244 VAL A O 1
ATOM 1934 N N . PRO A 1 245 ? -30.669 -9.648 35.816 1.00 63.22 245 PRO A N 1
ATOM 1935 C CA . PRO A 1 245 ? -30.573 -10.851 35.000 1.00 63.22 245 PRO A CA 1
ATOM 1936 C C . PRO A 1 245 ? -30.430 -10.453 33.531 1.00 63.22 245 PRO A C 1
ATOM 1938 O O . PRO A 1 245 ? -31.293 -9.767 32.984 1.00 63.22 245 PRO A O 1
ATOM 1941 N N . GLN A 1 246 ? -29.331 -10.849 32.888 1.00 68.25 246 GLN A N 1
ATOM 1942 C CA . GLN A 1 246 ? -29.221 -10.662 31.445 1.00 68.25 246 GLN A CA 1
ATOM 1943 C C . GLN A 1 246 ? -30.240 -11.581 30.761 1.00 68.25 246 GLN A C 1
ATOM 1945 O O . GLN A 1 246 ? -30.292 -12.767 31.105 1.00 68.25 246 GLN A O 1
ATOM 1950 N N . PRO A 1 247 ? -31.047 -11.076 29.812 1.00 66.81 247 PRO A N 1
ATOM 1951 C CA . PRO A 1 247 ? -31.938 -11.931 29.045 1.00 66.81 247 PRO A CA 1
ATOM 1952 C C . PRO A 1 247 ? -31.098 -12.983 28.311 1.00 66.81 247 PRO A C 1
ATOM 1954 O O . PRO A 1 247 ? -30.085 -12.655 27.687 1.00 66.81 247 PRO A O 1
ATOM 1957 N N . SER A 1 248 ? -31.489 -14.255 28.429 1.00 62.59 248 SER A N 1
ATOM 1958 C CA . SER A 1 248 ? -30.816 -15.374 27.767 1.00 62.59 248 SER A CA 1
ATOM 1959 C C . SER A 1 248 ? -30.725 -15.097 26.270 1.00 62.59 248 SER A C 1
ATOM 1961 O O . SER A 1 248 ? -31.739 -14.899 25.602 1.00 62.59 248 SER A O 1
ATOM 1963 N N . THR A 1 249 ? -29.500 -15.035 25.763 1.00 70.75 249 THR A N 1
ATOM 1964 C CA . THR A 1 249 ? -29.213 -14.676 24.378 1.00 70.75 249 THR A CA 1
ATOM 1965 C C . THR A 1 249 ? -29.673 -15.784 23.437 1.00 70.75 249 THR A C 1
ATOM 1967 O O . THR A 1 249 ? -29.401 -16.961 23.658 1.00 70.75 249 THR A O 1
ATOM 1970 N N . GLU A 1 250 ? -30.372 -15.386 22.380 1.00 79.38 250 GLU A N 1
ATOM 1971 C CA . GLU A 1 250 ? -30.748 -16.230 21.247 1.00 79.38 250 GLU A CA 1
ATOM 1972 C C . GLU A 1 250 ? -29.497 -16.871 20.608 1.00 79.38 250 GLU A C 1
ATOM 1974 O O . GLU A 1 250 ? -28.452 -16.221 20.494 1.00 79.38 250 GLU A O 1
ATOM 1979 N N . SER A 1 251 ? -29.574 -18.153 20.224 1.00 83.25 251 SER A N 1
ATOM 1980 C CA . SER A 1 251 ? -28.437 -18.909 19.674 1.00 83.25 251 SER A CA 1
ATOM 1981 C C . SER A 1 251 ? -27.961 -18.312 18.345 1.00 83.25 251 SER A C 1
ATOM 1983 O O . SER A 1 251 ? -28.744 -18.220 17.398 1.00 83.25 251 SER A O 1
ATOM 1985 N N . LYS A 1 252 ? -26.678 -17.936 18.244 1.00 87.50 252 LYS A N 1
ATOM 1986 C CA . LYS A 1 252 ? -26.097 -17.311 17.044 1.00 87.50 252 LYS A CA 1
ATOM 1987 C C . LYS A 1 252 ? -25.204 -18.294 16.302 1.00 87.50 252 LYS A C 1
ATOM 1989 O O . LYS A 1 252 ? -24.134 -18.642 16.781 1.00 87.50 252 LYS A O 1
ATOM 1994 N N . PHE A 1 253 ? -25.602 -18.664 15.089 1.00 89.56 253 PHE A N 1
ATOM 1995 C CA . PHE A 1 253 ? -24.786 -19.520 14.235 1.00 89.56 253 PHE A CA 1
ATOM 1996 C C . PHE A 1 253 ? -23.823 -18.698 13.367 1.00 89.56 253 PHE A C 1
ATOM 1998 O O . PHE A 1 253 ? -24.240 -17.798 12.638 1.00 89.56 253 PHE A O 1
ATOM 2005 N N . ILE A 1 254 ? -22.533 -19.031 13.400 1.00 90.56 254 ILE A N 1
ATOM 2006 C CA . ILE A 1 254 ? -21.477 -18.401 12.602 1.00 90.56 254 ILE A CA 1
ATOM 2007 C C . ILE A 1 254 ? -20.990 -19.386 11.539 1.00 90.56 254 ILE A C 1
ATOM 2009 O O . ILE A 1 254 ? -20.593 -20.517 11.828 1.00 90.56 254 ILE A O 1
ATOM 2013 N N . LYS A 1 255 ? -20.974 -18.933 10.281 1.00 92.31 255 LYS A N 1
ATOM 2014 C CA . LYS A 1 255 ? -20.401 -19.679 9.158 1.00 92.31 255 LYS A CA 1
ATOM 2015 C C . LYS A 1 255 ? -18.901 -19.424 9.081 1.00 92.31 255 LYS A C 1
ATOM 2017 O O . LYS A 1 255 ? -18.471 -18.364 8.635 1.00 92.31 255 LYS A O 1
ATOM 2022 N N . TYR A 1 256 ? -18.110 -20.415 9.466 1.00 89.88 256 TYR A N 1
ATOM 2023 C CA . TYR A 1 256 ? -16.655 -20.331 9.460 1.00 89.88 256 TYR A CA 1
ATOM 2024 C C . TYR A 1 256 ? -16.063 -21.095 8.275 1.00 89.88 256 TYR A C 1
ATOM 2026 O O . TYR A 1 256 ? -16.488 -22.206 7.942 1.00 89.88 256 TYR A O 1
ATOM 2034 N N . LYS A 1 257 ? -15.060 -20.492 7.632 1.00 91.12 257 LYS A N 1
ATOM 2035 C CA . LYS A 1 257 ? -14.224 -21.156 6.631 1.00 91.12 257 LYS A CA 1
ATOM 2036 C C . LYS A 1 257 ? -12.800 -21.244 7.184 1.00 91.12 257 LYS A C 1
ATOM 2038 O O . LYS A 1 257 ? -12.168 -20.195 7.311 1.00 91.12 257 LYS A O 1
ATOM 2043 N N . PRO A 1 258 ? -12.291 -22.440 7.511 1.00 88.75 258 PRO A N 1
ATOM 2044 C CA . PRO A 1 258 ? -10.908 -22.581 7.943 1.00 88.75 258 PRO A CA 1
ATOM 2045 C C . PRO A 1 258 ? -9.949 -22.175 6.818 1.00 88.75 258 PRO A C 1
ATOM 2047 O O . PRO A 1 258 ? -10.219 -22.409 5.636 1.00 88.75 258 PRO A O 1
ATOM 2050 N N . SER A 1 259 ? -8.824 -21.563 7.197 1.00 87.50 259 SER A N 1
ATOM 2051 C CA . SER A 1 259 ? -7.735 -21.217 6.273 1.00 87.50 259 SER A CA 1
ATOM 2052 C C . SER A 1 259 ? -6.953 -22.453 5.827 1.00 87.50 259 SER A C 1
ATOM 2054 O O . SER A 1 259 ? -6.512 -22.530 4.685 1.00 87.50 259 SER A O 1
ATOM 2056 N N . GLN A 1 260 ? -6.824 -23.446 6.710 1.00 83.56 260 GLN A N 1
ATOM 2057 C CA . GLN A 1 260 ? -6.261 -24.750 6.385 1.00 83.56 260 GLN A CA 1
ATOM 2058 C C . GLN A 1 260 ? -7.365 -25.650 5.832 1.00 83.56 260 GLN A C 1
ATOM 2060 O O . GLN A 1 260 ? -8.208 -26.151 6.576 1.00 83.56 260 GLN A O 1
ATOM 2065 N N . GLN A 1 261 ? -7.369 -25.835 4.515 1.00 84.00 261 GLN A N 1
ATOM 2066 C CA . GLN A 1 261 ? -8.317 -26.703 3.826 1.00 84.00 261 GLN A CA 1
ATOM 2067 C C . GLN A 1 261 ? -7.579 -27.949 3.346 1.00 84.00 261 GLN A C 1
ATOM 2069 O O . GLN A 1 261 ? -6.691 -27.872 2.503 1.00 84.00 261 GLN A O 1
ATOM 2074 N N . SER A 1 262 ? -7.935 -29.106 3.898 1.00 81.62 262 SER A N 1
ATOM 2075 C CA . SER A 1 262 ? -7.523 -30.406 3.371 1.00 81.62 262 SER A CA 1
ATOM 2076 C C . SER A 1 262 ? -8.686 -31.385 3.508 1.00 81.62 262 SER A C 1
ATOM 2078 O O . SER A 1 262 ? -9.511 -31.238 4.410 1.00 81.62 262 SER A O 1
ATOM 2080 N N . ALA A 1 263 ? -8.749 -32.394 2.635 1.00 81.69 263 ALA A N 1
ATOM 2081 C CA . ALA A 1 263 ? -9.789 -33.424 2.691 1.00 81.69 263 ALA A CA 1
ATOM 2082 C C . ALA A 1 263 ? -9.753 -34.244 3.998 1.00 81.69 263 ALA A C 1
ATOM 2084 O O . ALA A 1 263 ? -10.767 -34.806 4.400 1.00 81.69 263 ALA A O 1
ATOM 2085 N N . ALA A 1 264 ? -8.599 -34.284 4.675 1.00 83.88 264 ALA A N 1
ATOM 2086 C CA . ALA A 1 264 ? -8.430 -34.952 5.963 1.00 83.88 264 ALA A CA 1
ATOM 2087 C C . ALA A 1 264 ? -8.933 -34.109 7.152 1.00 83.88 264 ALA A C 1
ATOM 2089 O O . ALA A 1 264 ? -9.155 -34.647 8.235 1.00 83.88 264 ALA A O 1
ATOM 2090 N N . PHE A 1 265 ? -9.120 -32.797 6.974 1.00 74.62 265 PHE A N 1
ATOM 2091 C CA . PHE A 1 265 ? -9.617 -31.901 8.017 1.00 74.62 265 PHE A CA 1
ATOM 2092 C C . PHE A 1 265 ? -11.125 -31.669 7.888 1.00 74.62 265 PHE A C 1
ATOM 2094 O O . PHE A 1 265 ? -11.690 -31.701 6.797 1.00 74.62 265 PHE A O 1
ATOM 2101 N N . ASN A 1 266 ? -11.784 -31.432 9.029 1.00 75.56 266 ASN A N 1
ATOM 2102 C CA . ASN A 1 266 ? -13.219 -31.138 9.119 1.00 75.56 266 ASN A CA 1
ATOM 2103 C C . ASN A 1 266 ? -14.107 -32.131 8.334 1.00 75.56 266 ASN A C 1
ATOM 2105 O O . ASN A 1 266 ? -15.082 -31.739 7.703 1.00 75.56 266 ASN A O 1
ATOM 2109 N N . SER A 1 267 ? -13.747 -33.420 8.325 1.00 82.38 267 SER A N 1
ATOM 2110 C CA . SER A 1 267 ? -14.449 -34.476 7.572 1.00 82.38 267 SER A CA 1
ATOM 2111 C C . SER A 1 267 ? -14.640 -34.168 6.073 1.00 82.38 267 SER A C 1
ATOM 2113 O O . SER A 1 267 ? -15.637 -34.570 5.480 1.00 82.38 267 SER A O 1
ATOM 2115 N N . GLY A 1 268 ? -13.722 -33.408 5.463 1.00 76.12 268 GLY A N 1
ATOM 2116 C CA . GLY A 1 268 ? -13.809 -32.975 4.064 1.00 76.12 268 GLY A CA 1
ATOM 2117 C C . GLY A 1 268 ? -14.722 -31.766 3.820 1.00 76.12 268 GLY A C 1
ATOM 2118 O O . GLY A 1 268 ? -14.862 -31.320 2.680 1.00 76.12 268 GLY A O 1
ATOM 2119 N N . LEU A 1 269 ? -15.327 -31.188 4.865 1.00 76.62 269 LEU A N 1
ATOM 2120 C CA . LEU A 1 269 ? -16.135 -29.975 4.754 1.00 76.62 269 LEU A CA 1
ATOM 2121 C C . LEU A 1 269 ? -15.259 -28.723 4.686 1.00 76.62 269 LEU A C 1
ATOM 2123 O O . LEU A 1 269 ? -14.544 -28.362 5.621 1.00 76.62 269 LEU A O 1
ATOM 2127 N N . VAL A 1 270 ? -15.441 -27.967 3.606 1.00 77.25 270 VAL A N 1
ATOM 2128 C CA . VAL A 1 270 ? -14.787 -26.667 3.375 1.00 77.25 270 VAL A CA 1
ATOM 2129 C C . VAL A 1 270 ? -15.316 -25.572 4.317 1.00 77.25 270 VAL A C 1
ATOM 2131 O O . VAL A 1 270 ? -14.701 -24.517 4.467 1.00 77.25 270 VAL A O 1
ATOM 2134 N N . ARG A 1 271 ? -16.487 -25.772 4.936 1.00 82.38 271 ARG A N 1
ATOM 2135 C CA . ARG A 1 271 ? -17.148 -24.779 5.797 1.00 82.38 271 ARG A CA 1
ATOM 2136 C C . ARG A 1 271 ? -17.791 -25.467 6.997 1.00 82.38 271 ARG A C 1
ATOM 2138 O O . ARG A 1 271 ? -18.430 -26.499 6.824 1.00 82.38 271 ARG A O 1
ATOM 2145 N N . GLY A 1 272 ? -17.651 -24.875 8.178 1.00 80.00 272 GLY A N 1
ATOM 2146 C CA . GLY A 1 272 ? -18.329 -25.302 9.403 1.00 80.00 272 GLY A CA 1
ATOM 2147 C C . GLY A 1 272 ? -19.377 -24.281 9.843 1.00 80.00 272 GLY A C 1
ATOM 2148 O O . GLY A 1 272 ? -19.212 -23.080 9.611 1.00 80.00 272 GLY A O 1
ATOM 2149 N N . LEU A 1 273 ? -20.454 -24.757 10.465 1.00 84.69 273 LEU A N 1
ATOM 2150 C CA . LEU A 1 273 ? -21.390 -23.926 11.221 1.00 84.69 273 LEU A CA 1
ATOM 2151 C C . LEU A 1 273 ? -21.092 -24.125 12.705 1.00 84.69 273 LEU A C 1
ATOM 2153 O O . LEU A 1 273 ? -21.075 -25.256 13.183 1.00 84.69 273 LEU A O 1
ATOM 2157 N N . TYR A 1 274 ? -20.840 -23.025 13.400 1.00 79.44 274 TYR A N 1
ATOM 2158 C CA . TYR A 1 274 ? -20.590 -22.997 14.837 1.00 79.44 274 TYR A CA 1
ATOM 2159 C C . TYR A 1 274 ? -21.759 -22.287 15.503 1.00 79.44 274 TYR A C 1
ATOM 2161 O O . TYR A 1 274 ? -22.245 -21.309 14.944 1.00 79.44 274 TYR A O 1
ATOM 2169 N N . SER A 1 275 ? -22.226 -22.802 16.636 1.00 76.75 275 SER A N 1
ATOM 2170 C CA . SER A 1 275 ? -23.264 -22.180 17.466 1.00 76.75 275 SER A CA 1
ATOM 2171 C C . SER A 1 275 ? -22.658 -21.457 18.657 1.00 76.75 275 SER A C 1
ATOM 2173 O O . SER A 1 275 ? -21.517 -21.814 19.029 1.00 76.75 275 SER A O 1
#

InterPro domains:
  IPR017862 SKI-interacting protein, SKIP [PTHR12096] (76-268)

Solvent-accessible surface area (backbone atoms only — not comparable to full-atom values): 18393 Å² total; per-residue (Å²): 139,85,85,86,85,83,89,80,80,86,84,70,88,70,81,77,79,70,49,74,66,58,54,49,51,52,48,50,53,50,49,52,52,50,51,50,50,51,52,51,52,53,49,49,51,51,53,52,48,52,53,49,50,60,61,66,67,49,75,75,73,73,55,76,83,73,62,80,82,80,55,76,70,64,58,64,76,75,47,80,80,79,93,69,95,59,91,69,79,78,65,71,86,71,40,66,83,51,38,82,76,46,60,91,58,63,79,71,67,87,64,77,70,81,63,44,79,63,65,59,91,94,62,45,82,91,60,74,66,85,50,46,63,50,36,48,93,50,73,69,60,84,90,45,97,61,94,60,43,45,83,57,55,92,57,81,60,97,60,87,80,64,99,62,81,81,88,47,62,46,100,86,68,47,74,44,68,57,58,70,76,47,64,90,50,60,93,83,60,88,78,85,80,53,75,73,70,74,53,84,80,83,86,76,85,67,75,79,52,56,64,58,50,50,55,52,50,52,52,51,49,52,53,50,50,56,51,51,50,53,53,49,52,53,52,50,62,70,70,48,80,90,80,71,85,74,76,84,76,78,89,61,75,46,84,44,64,66,88,81,78,48,69,88,42,73,87,48,48,74,58,47,81,43,110

Organism: Aristolochia fimbriata (NCBI:txid158543)

Nearest PDB structures (foldseek):
  6qdv-assembly1_K  TM=8.808E-01  e=5.789E-10  Homo sapiens
  9fmd-assembly1_R  TM=7.435E-01  e=2.953E-11  Homo sapiens
  8ro2-assembly1_R  TM=6.579E-01  e=4.339E-12  Homo sapiens
  8i0t-assembly1_R  TM=7.119E-01  e=1.881E-10  Homo sapiens
  8xi2-assembly1_R  TM=5.857E-01  e=2.988E-10  Chlamydomonas reinhardtii

Foldseek 3Di:
DDDDDDDDDDDDPDDPPDDPVNVVVVVVVVVVVVVVVVVVVVVVVVVVVVVVCVVVPPPVPVPPPPDDDPCPVVVVVPDDDDPDPDPPPPPPVPDPVCCVVCVVDDPPPCPPLVQQPADDPPPCVVPDDDDLSNQRPHDDDPVDPDDDQNPPPPPDDPDVDDPDDDFDADPVRHTPPVCVVCVPPDPPDDDDDDPVVVDDDDDDDDPVVPVVVVVVVVVVVVVVVVVVVVVVVVVVVVVDPPPDDDPDDDDDKDKDADPDQDCPPPVNDRIDIDD

Radius of gyration: 36.68 Å; Cα contacts (8 Å, |Δi|>4): 86; chains: 1; bounding box: 70×111×86 Å

pLDDT: mean 74.88, std 16.04, range [38.31, 97.0]

Sequence (275 aa):
MRGGGRGRGRGRAEPVRESALTRLVNAVFGFVRLAEFEILFGLFLLVAFLIFKDLTSRPEYNQILVKKPRDVAALKDLLPVPKSTTMSFYDHSKDSWFKDRFTTYEPTESASIQRKIVPPYGKRAGFVPRKPEDFGDGGAFPEIHVAQYPLGMGRKSEKPRSKILPLTVDAQGNVALDAIVKQDENASKIVYTQYRDLIPKILRGDEEQAEEFGKEVEETTQSTKAALEKIINTRLSAAQPKNVPQPSTESKFIKYKPSQQSAAFNSGLVRGLYS